Protein AF-A0A0S8BX96-F1 (afdb_monomer_lite)

Secondary structure (DSSP, 8-state):
--SHHHHHHHHHHHHHHHHHTTSSS-S------S---SS-GGG---HHHHHHHHHHHHHHHHTSGGGSSEEE---TTSPPSS--TT-SS-GGGEEEEEE-SSEEEEEETTSBEEEEEEEGGGTEEEE-GGGTT-BHHHHTHHHHEES--TTT---SEESS-HHHHH---HHHHH-TTT-----TTTTSSS-HHHHHHTTSSSSSSTHHHHTT---GGG-S--

Radius of gyration: 24.84 Å; chains: 1; bounding box: 91×57×49 Å

pLDDT: mean 79.82, std 19.83, range [30.91, 97.31]

Foldseek 3Di:
DPPVVVVVVVVVVVVVVVVVVVPPPPPDPPCPPDPPVPDALVLADFQVLVCVPVVVVSVVVCPDCQVPQKDFDPDLPDDDAADCVVNPDDSNQFGMWGGDDAKTWTAGPQQFTPQWIAGRVVRDIDGHVVRGGDRCLQPPVLQFFASQDNVVSDGDGGGCHPCLQFNRCNQCSVPVVRDRTDDACPRPPDHNVVSVCSRQPPPDPSVVVVPPDPDPSDDDDD

Structure (mmCIF, N/CA/C/O backbone):
data_AF-A0A0S8BX96-F1
#
_entry.id   AF-A0A0S8BX96-F1
#
loop_
_atom_site.group_PDB
_atom_site.id
_atom_site.type_symbol
_atom_site.label_atom_id
_atom_site.label_alt_id
_atom_site.label_comp_id
_atom_site.label_asym_id
_atom_site.label_entity_id
_atom_site.label_seq_id
_atom_site.pdbx_PDB_ins_code
_atom_site.Cartn_x
_atom_site.Cartn_y
_atom_site.Cartn_z
_atom_site.occupancy
_atom_site.B_iso_or_equiv
_atom_site.auth_seq_id
_atom_site.auth_comp_id
_atom_site.auth_asym_id
_atom_site.auth_atom_id
_atom_site.pdbx_PDB_model_num
ATOM 1 N N . MET A 1 1 ? 63.744 37.895 22.670 1.00 55.72 1 MET A N 1
ATOM 2 C CA . MET A 1 1 ? 62.570 38.300 21.856 1.00 55.72 1 MET A CA 1
ATOM 3 C C . MET A 1 1 ? 61.919 37.122 21.101 1.00 55.72 1 MET A C 1
ATOM 5 O O . MET A 1 1 ? 61.268 37.328 20.091 1.00 55.72 1 MET A O 1
ATOM 9 N N . THR A 1 2 ? 62.045 35.878 21.585 1.00 55.19 2 THR A N 1
ATOM 10 C CA . THR A 1 2 ? 61.694 34.661 20.815 1.00 55.19 2 THR A CA 1
ATOM 11 C C . THR A 1 2 ? 60.687 33.732 21.511 1.00 55.19 2 THR A C 1
ATOM 13 O O . THR A 1 2 ? 60.178 32.808 20.880 1.00 55.19 2 THR A O 1
ATOM 16 N N . GLN A 1 3 ? 60.337 33.996 22.777 1.00 50.22 3 GLN A N 1
ATOM 17 C CA . GLN A 1 3 ? 59.367 33.192 23.537 1.00 50.22 3 GLN A CA 1
ATOM 18 C C . GLN A 1 3 ? 57.906 33.650 23.334 1.00 50.22 3 GLN A C 1
ATOM 20 O O . GLN A 1 3 ? 56.994 32.835 23.415 1.00 50.22 3 GLN A O 1
ATOM 25 N N . GLY A 1 4 ? 57.676 34.932 23.015 1.00 47.69 4 GLY A N 1
ATOM 26 C CA . GLY A 1 4 ? 56.327 35.505 22.863 1.00 47.69 4 GLY A CA 1
ATOM 27 C C . GLY A 1 4 ? 55.596 35.103 21.576 1.00 47.69 4 GLY A C 1
ATOM 28 O O . GLY A 1 4 ? 54.374 35.018 21.565 1.00 47.69 4 GLY A O 1
ATOM 29 N N . ILE A 1 5 ? 56.331 34.785 20.505 1.00 53.25 5 ILE A N 1
ATOM 30 C CA . ILE A 1 5 ? 55.746 34.443 19.194 1.00 53.25 5 ILE A CA 1
ATOM 31 C C . ILE A 1 5 ? 55.292 32.972 19.154 1.00 53.25 5 ILE A C 1
ATOM 33 O O . ILE A 1 5 ? 54.303 32.642 18.502 1.00 53.25 5 ILE A O 1
ATOM 37 N N . LYS A 1 6 ? 55.948 32.083 19.916 1.00 48.25 6 LYS A N 1
ATOM 38 C CA . LYS A 1 6 ? 55.585 30.656 19.973 1.00 48.25 6 LYS A CA 1
ATOM 39 C C . LYS A 1 6 ? 54.219 30.429 20.635 1.00 48.25 6 LYS A C 1
ATOM 41 O O . LYS A 1 6 ? 53.460 29.592 20.163 1.00 48.25 6 LYS A O 1
ATOM 46 N N . ASN A 1 7 ? 53.858 31.219 21.648 1.00 49.38 7 ASN A N 1
ATOM 47 C CA . ASN A 1 7 ? 52.579 31.060 22.354 1.00 49.38 7 ASN A CA 1
ATOM 48 C C . ASN A 1 7 ? 51.364 31.527 21.532 1.00 49.38 7 ASN A C 1
ATOM 50 O O . ASN A 1 7 ? 50.270 30.996 21.708 1.00 49.38 7 ASN A O 1
ATOM 54 N N . ILE A 1 8 ? 51.549 32.455 20.588 1.00 54.38 8 ILE A N 1
ATOM 55 C CA . ILE A 1 8 ? 50.472 32.935 19.706 1.00 54.38 8 ILE A CA 1
ATOM 56 C C . ILE A 1 8 ? 50.133 31.881 18.633 1.00 54.38 8 ILE A C 1
ATOM 58 O O . ILE A 1 8 ? 48.964 31.683 18.305 1.00 54.38 8 ILE A O 1
ATOM 62 N N . ALA A 1 9 ? 51.130 31.126 18.155 1.00 51.31 9 ALA A N 1
ATOM 63 C CA . ALA A 1 9 ? 50.927 30.047 17.183 1.00 51.31 9 ALA A CA 1
ATOM 64 C C . ALA A 1 9 ? 50.183 28.826 17.770 1.00 51.31 9 ALA A C 1
ATOM 66 O O . ALA A 1 9 ? 49.385 28.195 17.072 1.00 51.31 9 ALA A O 1
ATOM 67 N N . TYR A 1 10 ? 50.384 28.519 19.058 1.00 49.09 10 TYR A N 1
ATOM 68 C CA . TYR A 1 10 ? 49.661 27.438 19.746 1.00 49.09 10 TYR A CA 1
ATOM 69 C C . TYR A 1 10 ? 48.200 27.802 20.063 1.00 49.09 10 TYR A C 1
ATOM 71 O O . TYR A 1 10 ? 47.321 26.947 19.975 1.00 49.09 10 TYR A O 1
ATOM 79 N N . PHE A 1 11 ? 47.898 29.071 20.357 1.00 50.84 11 PHE A N 1
ATOM 80 C CA . PHE A 1 11 ? 46.512 29.505 20.585 1.00 50.84 11 PHE A CA 1
ATOM 81 C C . PHE A 1 11 ? 45.692 29.613 19.288 1.00 50.84 11 PHE A C 1
ATOM 83 O O . PHE A 1 11 ? 44.510 29.269 19.282 1.00 50.84 11 PHE A O 1
ATOM 90 N N . ALA A 1 12 ? 46.311 30.015 18.171 1.00 52.28 12 ALA A N 1
ATOM 91 C CA . ALA A 1 12 ? 45.631 30.116 16.876 1.00 52.28 12 ALA A CA 1
ATOM 92 C C . ALA A 1 12 ? 45.278 28.744 16.263 1.00 52.28 12 ALA A C 1
ATOM 94 O O . ALA A 1 12 ? 44.254 28.607 15.595 1.00 52.28 12 ALA A O 1
ATOM 95 N N . THR A 1 13 ? 46.080 27.709 16.527 1.00 50.53 13 THR A N 1
ATOM 96 C CA . THR A 1 13 ? 45.833 26.342 16.033 1.00 50.53 13 THR A CA 1
ATOM 97 C C . THR A 1 13 ? 44.738 25.617 16.823 1.00 50.53 13 THR A C 1
ATOM 99 O O . THR A 1 13 ? 43.910 24.933 16.223 1.00 50.53 13 THR A O 1
ATOM 102 N N . ILE A 1 14 ? 44.643 25.832 18.141 1.00 52.59 14 ILE A N 1
ATOM 103 C CA . ILE A 1 14 ? 43.576 25.252 18.981 1.00 52.59 14 ILE A CA 1
ATOM 104 C C . ILE A 1 14 ? 42.206 25.882 18.670 1.00 52.59 14 ILE A C 1
ATOM 106 O O . ILE A 1 14 ? 41.205 25.169 18.584 1.00 52.59 14 ILE A O 1
ATOM 110 N N . LEU A 1 15 ? 42.148 27.196 18.419 1.00 49.81 15 LEU A N 1
ATOM 111 C CA . LEU A 1 15 ? 40.905 27.878 18.029 1.00 49.81 15 LEU A CA 1
ATOM 112 C C . LEU A 1 15 ? 40.392 27.446 16.646 1.00 49.81 15 LEU A C 1
ATOM 114 O O . LEU A 1 15 ? 39.182 27.346 16.457 1.00 49.81 15 LEU A O 1
ATOM 118 N N . PHE A 1 16 ? 41.279 27.110 15.703 1.00 48.94 16 PHE A N 1
ATOM 119 C CA . PHE A 1 16 ? 40.880 26.616 14.381 1.00 48.94 16 PHE A CA 1
ATOM 120 C C . PHE A 1 16 ? 40.341 25.173 14.434 1.00 48.94 16 PHE A C 1
ATOM 122 O O . PHE A 1 16 ? 39.327 24.869 13.807 1.00 48.94 16 PHE A O 1
ATOM 129 N N . VAL A 1 17 ? 40.931 24.293 15.254 1.00 52.47 17 VAL A N 1
ATOM 130 C CA . VAL A 1 17 ? 40.438 22.911 15.448 1.00 52.47 17 VAL A CA 1
ATOM 131 C C . VAL A 1 17 ? 39.083 22.888 16.170 1.00 52.47 17 VAL A C 1
ATOM 133 O O . VAL A 1 17 ? 38.200 22.109 15.807 1.00 52.47 17 VAL A O 1
ATOM 136 N N . LEU A 1 18 ? 38.859 23.787 17.135 1.00 49.31 18 LEU A N 1
ATOM 137 C CA . LEU A 1 18 ? 37.573 23.892 17.838 1.00 49.31 18 LEU A CA 1
ATOM 138 C C . LEU A 1 18 ? 36.460 24.534 16.991 1.00 49.31 18 LEU A C 1
ATOM 140 O O . LEU A 1 18 ? 35.282 24.281 17.253 1.00 49.31 18 LEU A O 1
ATOM 144 N N . PHE A 1 19 ? 36.803 25.310 15.956 1.00 47.00 19 PHE A N 1
ATOM 145 C CA . PHE A 1 19 ? 35.823 25.858 15.013 1.00 47.00 19 PHE A CA 1
ATOM 146 C C . PHE A 1 19 ? 35.412 24.838 13.934 1.00 47.00 19 PHE A C 1
ATOM 148 O O . PHE A 1 19 ? 34.248 24.802 13.538 1.00 47.00 19 PHE A O 1
ATOM 155 N N . PHE A 1 20 ? 36.312 23.934 13.527 1.00 47.06 20 PHE A N 1
ATOM 156 C CA . PHE A 1 20 ? 35.994 22.863 12.568 1.00 47.06 20 PHE A CA 1
ATOM 157 C C . PHE A 1 20 ? 35.264 21.656 13.182 1.00 47.06 20 PHE A C 1
ATOM 159 O O . PHE A 1 20 ? 34.538 20.964 12.471 1.00 47.06 20 PHE A O 1
ATOM 166 N N . LEU A 1 21 ? 35.352 21.431 14.499 1.00 44.09 21 LEU A N 1
ATOM 167 C CA . LEU A 1 21 ? 34.589 20.367 15.176 1.00 44.09 21 LEU A CA 1
ATOM 168 C C . LEU A 1 21 ? 33.097 20.688 15.384 1.00 44.09 21 LEU A C 1
ATOM 170 O O . LEU A 1 21 ? 32.326 19.791 15.718 1.00 44.09 21 LEU A O 1
ATOM 174 N N . LYS A 1 22 ? 32.652 21.932 15.159 1.00 45.56 22 LYS A N 1
ATOM 175 C CA . LYS A 1 22 ? 31.227 22.309 15.255 1.00 45.56 22 LYS A CA 1
ATOM 176 C C . LYS A 1 22 ? 30.475 22.311 13.919 1.00 45.56 22 LYS A C 1
ATOM 178 O O . LYS A 1 22 ? 29.268 22.537 13.915 1.00 45.56 22 LYS A O 1
ATOM 183 N N . ALA A 1 23 ? 31.139 22.011 12.801 1.00 51.94 23 ALA A N 1
ATOM 184 C CA . ALA A 1 23 ? 30.551 22.103 11.460 1.00 51.94 23 ALA A CA 1
ATOM 185 C C . ALA A 1 23 ? 30.122 20.756 10.841 1.00 51.94 23 ALA A C 1
ATOM 187 O O . ALA A 1 23 ? 29.882 20.693 9.638 1.00 51.94 23 ALA A O 1
ATOM 188 N N . SER A 1 24 ? 29.972 19.692 11.639 1.00 47.97 24 SER A N 1
ATOM 189 C CA . SER A 1 24 ? 29.693 18.340 11.112 1.00 47.97 24 SER A CA 1
ATOM 190 C C . SER A 1 24 ? 28.461 17.648 11.702 1.00 47.97 24 SER A C 1
ATOM 192 O O . SER A 1 24 ? 28.306 16.444 11.526 1.00 47.97 24 SER A O 1
ATOM 194 N N . SER A 1 25 ? 27.549 18.387 12.341 1.00 44.56 25 SER A N 1
ATOM 195 C CA . SER A 1 25 ? 26.251 17.835 12.786 1.00 44.56 25 SER A CA 1
ATOM 196 C C . SER A 1 25 ? 25.048 18.363 11.998 1.00 44.56 25 SER A C 1
ATOM 198 O O . SER A 1 25 ? 23.912 18.041 12.327 1.00 44.56 25 SER A O 1
ATOM 200 N N . PHE A 1 26 ? 25.268 19.136 10.929 1.00 46.75 26 PHE A N 1
ATOM 201 C CA . PHE A 1 26 ? 24.193 19.631 10.055 1.00 46.75 26 PHE A CA 1
ATOM 202 C C . PHE A 1 26 ? 23.941 18.737 8.827 1.00 46.75 26 PHE A C 1
ATOM 204 O O . PHE A 1 26 ? 23.321 19.154 7.851 1.00 46.75 26 PHE A O 1
ATOM 211 N N . ALA A 1 27 ? 24.412 17.489 8.868 1.00 44.59 27 ALA A N 1
ATOM 212 C CA . ALA A 1 27 ? 24.049 16.469 7.900 1.00 44.59 27 ALA A CA 1
ATOM 213 C C . ALA A 1 27 ? 22.855 15.673 8.441 1.00 44.59 27 ALA A C 1
ATOM 215 O O . ALA A 1 27 ? 22.967 14.888 9.379 1.00 44.59 27 ALA A O 1
ATOM 216 N N . THR A 1 28 ? 21.702 15.877 7.804 1.00 41.59 28 THR A N 1
ATOM 217 C CA . THR A 1 28 ? 20.501 15.039 7.921 1.00 41.59 28 THR A CA 1
ATOM 218 C C . THR A 1 28 ? 19.874 14.952 9.312 1.00 41.59 28 THR A C 1
ATOM 220 O O . THR A 1 28 ? 19.656 13.869 9.847 1.00 41.59 28 THR A O 1
ATOM 223 N N . GLN A 1 29 ? 19.363 16.084 9.803 1.00 40.38 29 GLN A N 1
ATOM 224 C CA . GLN A 1 29 ? 18.030 16.033 10.402 1.00 40.38 29 GLN A CA 1
ATOM 225 C C . GLN A 1 29 ? 17.060 15.676 9.263 1.00 40.38 29 GLN A C 1
ATOM 227 O O . GLN A 1 29 ? 16.470 16.527 8.594 1.00 40.38 29 GLN A O 1
ATOM 232 N N . VAL A 1 30 ? 16.957 14.375 8.967 1.00 43.09 30 VAL A N 1
ATOM 233 C CA . VAL A 1 30 ? 15.739 13.839 8.365 1.00 43.09 30 VAL A CA 1
ATOM 234 C C . VAL A 1 30 ? 14.617 14.415 9.211 1.00 43.09 30 VAL A C 1
ATOM 236 O O . VAL A 1 30 ? 14.726 14.430 10.434 1.00 43.09 30 VAL A O 1
ATOM 239 N N . ARG A 1 31 ? 13.605 14.975 8.556 1.00 42.22 31 ARG A N 1
ATOM 240 C CA . ARG A 1 31 ? 12.379 15.461 9.180 1.00 42.22 31 ARG A CA 1
ATOM 241 C C . ARG A 1 31 ? 11.738 14.319 9.974 1.00 42.22 31 ARG A C 1
ATOM 243 O O . ARG A 1 31 ? 10.813 13.679 9.496 1.00 42.22 31 ARG A O 1
ATOM 250 N N . ASP A 1 32 ? 12.240 14.096 11.176 1.00 39.28 32 ASP A N 1
ATOM 251 C CA . ASP A 1 32 ? 11.675 13.281 12.242 1.00 39.28 32 ASP A CA 1
ATOM 252 C C . ASP A 1 32 ? 10.716 14.163 13.055 1.00 39.28 32 ASP A C 1
ATOM 254 O O . ASP A 1 32 ? 10.606 14.087 14.275 1.00 39.28 32 ASP A O 1
ATOM 258 N N . VAL A 1 33 ? 10.035 15.079 12.352 1.00 43.12 33 VAL A N 1
ATOM 259 C CA . VAL A 1 33 ? 8.924 15.844 12.895 1.00 43.12 33 VAL A CA 1
ATOM 260 C C . VAL A 1 33 ? 7.761 14.861 13.002 1.00 43.12 33 VAL A C 1
ATOM 262 O O . VAL A 1 33 ? 6.942 14.741 12.096 1.00 43.12 33 VAL A O 1
ATOM 265 N N . GLY A 1 34 ? 7.757 14.106 14.098 1.00 37.59 34 GLY A N 1
ATOM 266 C CA . GLY A 1 34 ? 6.547 13.621 14.748 1.00 37.59 34 GLY A CA 1
ATOM 267 C C . GLY A 1 34 ? 5.718 12.591 13.987 1.00 37.59 34 GLY A C 1
ATOM 268 O O . GLY A 1 34 ? 4.514 12.775 13.851 1.00 37.59 34 GLY A O 1
ATOM 269 N N . ILE A 1 35 ? 6.313 11.470 13.574 1.00 39.38 35 ILE A N 1
ATOM 270 C CA . ILE A 1 35 ? 5.553 10.210 13.532 1.00 39.38 35 ILE A CA 1
ATOM 271 C C . ILE A 1 35 ? 6.158 9.275 14.576 1.00 39.38 35 ILE A C 1
ATOM 273 O O . ILE A 1 35 ? 6.775 8.258 14.269 1.00 39.38 35 ILE A O 1
ATOM 277 N N . THR A 1 36 ? 5.993 9.629 15.851 1.00 41.38 36 THR A N 1
ATOM 278 C CA . THR A 1 36 ? 5.912 8.589 16.876 1.00 41.38 36 THR A CA 1
ATOM 279 C C . THR A 1 36 ? 4.729 7.716 16.480 1.00 41.38 36 THR A C 1
ATOM 281 O O . THR A 1 36 ? 3.630 8.239 16.297 1.00 41.38 36 THR A O 1
ATOM 284 N N . ALA A 1 37 ? 4.940 6.417 16.271 1.00 46.78 37 ALA A N 1
ATOM 285 C CA . ALA A 1 37 ? 3.822 5.496 16.133 1.00 46.78 37 ALA A CA 1
ATOM 286 C C . ALA A 1 37 ? 2.982 5.621 17.415 1.00 46.78 37 ALA A C 1
ATOM 288 O O . ALA A 1 37 ? 3.416 5.174 18.470 1.00 46.78 37 ALA A O 1
ATOM 289 N N . GLU A 1 38 ? 1.838 6.309 17.339 1.00 55.25 38 GLU A N 1
ATOM 290 C CA . GLU A 1 38 ? 0.924 6.502 18.479 1.00 55.25 38 GLU A CA 1
ATOM 291 C C . GLU A 1 38 ? 0.407 5.162 19.022 1.00 55.25 38 GLU A C 1
ATOM 293 O O . GLU A 1 38 ? -0.036 5.098 20.163 1.00 55.25 38 GLU A O 1
ATOM 298 N N . ALA A 1 39 ? 0.480 4.097 18.218 1.00 65.12 39 ALA A N 1
ATOM 299 C CA . ALA A 1 39 ? -0.007 2.766 18.541 1.00 65.12 39 ALA A CA 1
ATOM 300 C C . ALA A 1 39 ? 1.028 1.690 18.192 1.00 65.12 39 ALA A C 1
ATOM 302 O O . ALA A 1 39 ? 1.793 1.833 17.227 1.00 65.12 39 ALA A O 1
ATOM 303 N N . SER A 1 40 ? 1.032 0.610 18.971 1.00 83.94 40 SER A N 1
ATOM 304 C CA . SER A 1 40 ? 1.884 -0.549 18.727 1.00 83.94 40 SER A CA 1
ATOM 305 C C . SER A 1 40 ? 1.382 -1.337 17.518 1.00 83.94 40 SER A C 1
ATOM 307 O O . SER A 1 40 ? 0.200 -1.280 17.187 1.00 83.94 40 SER A O 1
ATOM 309 N N . ILE A 1 41 ? 2.254 -2.104 16.850 1.00 85.81 41 ILE A N 1
ATOM 310 C CA . ILE A 1 41 ? 1.821 -2.974 15.734 1.00 85.81 41 ILE A CA 1
ATOM 311 C C . ILE A 1 41 ? 0.774 -3.994 16.205 1.00 85.81 41 ILE A C 1
ATOM 313 O O . ILE A 1 41 ? -0.107 -4.377 15.444 1.00 85.8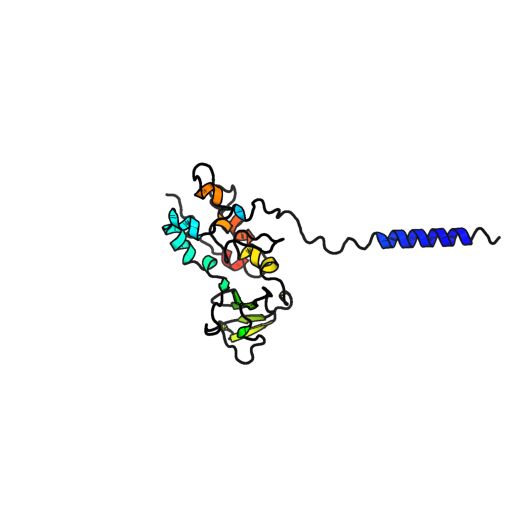1 41 ILE A O 1
ATOM 317 N N . GLU A 1 42 ? 0.844 -4.382 17.475 1.00 89.50 42 GLU A N 1
ATOM 318 C CA . GLU A 1 42 ? -0.097 -5.266 18.141 1.00 89.50 42 GLU A CA 1
ATOM 319 C C . GLU A 1 42 ? -1.502 -4.665 18.185 1.00 89.50 42 GLU A C 1
ATOM 321 O O . GLU A 1 42 ? -2.447 -5.432 18.108 1.00 89.50 42 GLU A O 1
ATOM 326 N N . ASP A 1 43 ? -1.683 -3.342 18.226 1.00 92.25 43 ASP A N 1
ATOM 327 C CA . ASP A 1 43 ? -3.015 -2.713 18.284 1.00 92.25 43 ASP A CA 1
ATOM 328 C C . ASP A 1 43 ? -3.796 -2.802 16.958 1.00 92.25 43 ASP A C 1
ATOM 330 O O . ASP A 1 43 ? -4.995 -2.513 16.915 1.00 92.25 43 ASP A O 1
ATOM 334 N N . TYR A 1 44 ? -3.127 -3.208 15.878 1.00 94.25 44 TYR A N 1
ATOM 335 C CA . TYR A 1 44 ? -3.720 -3.423 14.563 1.00 94.25 44 TYR A CA 1
ATOM 336 C C . TYR A 1 44 ? -4.127 -4.892 14.386 1.00 94.25 44 TYR A C 1
ATOM 338 O O . TYR A 1 44 ? -3.435 -5.806 14.847 1.00 94.25 44 TYR A O 1
ATOM 346 N N . ILE A 1 45 ? -5.244 -5.125 13.699 1.00 95.56 45 ILE A N 1
ATOM 347 C CA . ILE A 1 45 ? -5.818 -6.467 13.476 1.00 95.56 45 ILE A CA 1
ATOM 348 C C . ILE A 1 45 ? -6.062 -6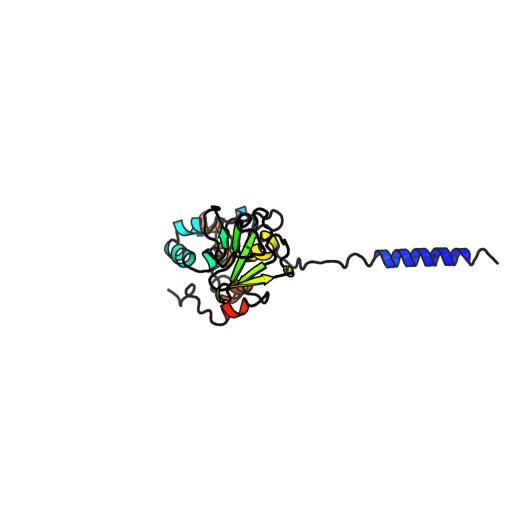.797 11.998 1.00 95.56 45 ILE A C 1
ATOM 350 O O . ILE A 1 45 ? -6.383 -7.940 11.679 1.00 95.56 45 ILE A O 1
ATOM 354 N N . GLY A 1 46 ? -5.860 -5.836 11.094 1.00 96.00 46 GLY A N 1
ATOM 355 C CA . GLY A 1 46 ? -6.039 -6.009 9.657 1.00 96.00 46 GLY A CA 1
ATOM 356 C C . GLY A 1 46 ? -7.501 -5.954 9.215 1.00 96.00 46 GLY A C 1
ATOM 357 O O . GLY A 1 46 ? -8.435 -6.178 9.985 1.00 96.00 46 GLY A O 1
ATOM 358 N N . SER A 1 47 ? -7.703 -5.656 7.933 1.00 96.88 47 SER A N 1
ATOM 359 C CA . SER A 1 47 ? -9.033 -5.415 7.361 1.00 96.88 47 SER A CA 1
ATOM 360 C C . SER A 1 47 ? -9.939 -6.648 7.380 1.00 96.88 47 SER A C 1
ATOM 362 O O . SER A 1 47 ? -11.154 -6.506 7.479 1.00 96.88 47 SER A O 1
ATOM 364 N N . GLU A 1 48 ? -9.373 -7.856 7.304 1.00 96.31 48 GLU A N 1
ATOM 365 C CA . GLU A 1 48 ? -10.134 -9.115 7.329 1.00 96.31 48 GLU A CA 1
ATOM 366 C C . GLU A 1 48 ? -10.877 -9.316 8.657 1.00 96.31 48 GLU A C 1
ATOM 368 O O . GLU A 1 48 ? -12.041 -9.708 8.655 1.00 96.31 48 GLU A O 1
ATOM 373 N N . ALA A 1 49 ? -10.271 -8.937 9.787 1.00 96.38 49 ALA A N 1
ATOM 374 C CA . ALA A 1 49 ? -10.933 -9.001 11.089 1.00 96.38 49 ALA A CA 1
ATOM 375 C C . ALA A 1 49 ? -12.161 -8.075 11.164 1.00 96.38 49 ALA A C 1
ATOM 377 O O . ALA A 1 49 ? -13.128 -8.372 11.862 1.00 96.38 49 ALA A O 1
ATOM 378 N N . CYS A 1 50 ? -12.162 -6.972 10.407 1.00 95.62 50 CYS A N 1
ATOM 379 C CA . CYS A 1 50 ? -13.304 -6.063 10.333 1.00 95.62 50 CYS A CA 1
ATOM 380 C C . CYS A 1 50 ? -14.509 -6.692 9.612 1.00 95.62 50 CYS A C 1
ATOM 382 O O . CYS A 1 50 ? -15.647 -6.312 9.889 1.00 95.62 50 CYS A O 1
ATOM 384 N N . ALA A 1 51 ? -14.283 -7.638 8.691 1.00 96.19 51 ALA A N 1
ATOM 385 C CA . ALA A 1 51 ? -15.339 -8.248 7.880 1.00 96.19 51 ALA A CA 1
ATOM 386 C C . ALA A 1 51 ? -16.351 -9.040 8.723 1.00 96.19 51 ALA A C 1
ATOM 388 O O . ALA A 1 51 ? -17.529 -9.071 8.379 1.00 96.19 51 ALA A O 1
ATOM 389 N N . VAL A 1 52 ? -15.916 -9.582 9.869 1.00 95.25 52 VAL A N 1
ATOM 390 C CA . VAL A 1 52 ? -16.754 -10.365 10.796 1.00 95.25 52 VAL A CA 1
ATOM 391 C C . VAL A 1 52 ? -18.028 -9.613 11.196 1.00 95.25 52 VAL A C 1
ATOM 393 O O . VAL A 1 52 ? -19.105 -10.202 11.211 1.00 95.25 52 VAL A O 1
ATOM 396 N N . CYS A 1 53 ? -17.921 -8.307 11.467 1.00 95.25 53 CYS A N 1
ATOM 397 C CA . CYS A 1 53 ? -19.064 -7.455 11.821 1.00 95.25 53 CYS A CA 1
ATOM 398 C C . CYS A 1 53 ? -19.463 -6.484 10.694 1.00 95.25 53 CYS A C 1
ATOM 400 O O . CYS A 1 53 ? -20.600 -6.016 10.649 1.00 95.25 53 CYS A O 1
ATOM 402 N N . HIS A 1 54 ? -18.545 -6.158 9.776 1.00 94.75 54 HIS A N 1
ATOM 403 C CA . HIS A 1 54 ? -18.733 -5.140 8.737 1.00 94.75 54 HIS A CA 1
ATOM 404 C C . HIS A 1 54 ? -18.548 -5.679 7.312 1.00 94.75 54 HIS A C 1
ATOM 406 O O . HIS A 1 54 ? -17.956 -5.001 6.469 1.00 94.75 54 HIS A O 1
ATOM 412 N N . GLN A 1 55 ? -19.093 -6.862 7.014 1.00 96.19 55 GLN A N 1
ATOM 413 C CA . GLN A 1 55 ? -18.942 -7.529 5.714 1.00 96.19 55 GLN A CA 1
ATOM 414 C C . GLN A 1 5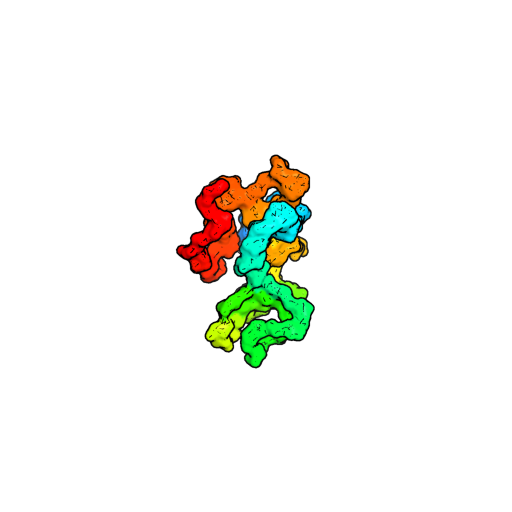5 ? -19.253 -6.611 4.521 1.00 96.19 55 GLN A C 1
ATOM 416 O O . GLN A 1 55 ? -18.422 -6.461 3.635 1.00 96.19 55 GLN A O 1
ATOM 421 N N . GLY A 1 56 ? -20.385 -5.896 4.536 1.00 95.12 56 GLY A N 1
ATOM 422 C CA . GLY A 1 56 ? -20.745 -5.003 3.426 1.00 95.12 56 GLY A CA 1
ATOM 423 C C . GLY A 1 56 ? -19.733 -3.870 3.194 1.00 95.12 56 GLY A C 1
ATOM 424 O O . GLY A 1 56 ? -19.431 -3.525 2.054 1.00 95.12 56 GLY A O 1
ATOM 425 N N . LYS A 1 57 ? -19.142 -3.317 4.264 1.00 93.81 57 LYS A N 1
ATOM 426 C CA . LYS A 1 57 ? -18.088 -2.293 4.141 1.00 93.81 57 LYS A CA 1
ATOM 427 C C . LYS A 1 57 ? -16.776 -2.897 3.649 1.00 93.81 57 LYS A C 1
ATOM 429 O O . LYS A 1 57 ? -16.075 -2.259 2.863 1.00 93.81 57 LYS A O 1
ATOM 434 N N . TYR A 1 58 ? -16.458 -4.108 4.099 1.00 95.69 58 TYR A N 1
ATOM 435 C CA . TYR A 1 58 ? -15.295 -4.854 3.639 1.00 95.69 58 TYR A CA 1
ATOM 436 C C . TYR A 1 58 ? -15.399 -5.190 2.146 1.00 95.69 58 TYR A C 1
ATOM 438 O O . TYR A 1 58 ? -14.452 -4.944 1.401 1.00 95.69 58 TYR A O 1
ATOM 446 N N . ASP A 1 59 ? -16.552 -5.664 1.680 1.00 94.50 59 ASP A N 1
ATOM 447 C CA . ASP A 1 59 ? -16.800 -5.981 0.269 1.00 94.50 59 ASP A CA 1
ATOM 448 C C . ASP A 1 59 ? -16.673 -4.730 -0.607 1.00 94.50 59 ASP A C 1
ATOM 450 O O . ASP A 1 59 ? -15.961 -4.725 -1.617 1.00 94.50 59 ASP A O 1
ATOM 454 N N . ASP A 1 60 ? -17.269 -3.619 -0.166 1.00 92.19 60 ASP A N 1
ATOM 455 C CA . ASP A 1 60 ? -17.147 -2.332 -0.847 1.00 92.19 60 ASP A CA 1
ATOM 456 C C . ASP A 1 60 ? -15.691 -1.866 -0.962 1.00 92.19 60 ASP A C 1
ATOM 458 O O . ASP A 1 60 ? -15.279 -1.382 -2.025 1.00 92.19 60 ASP A O 1
ATOM 462 N N . TRP A 1 61 ? -14.916 -1.974 0.124 1.00 93.62 61 TRP A N 1
ATOM 463 C CA . TRP A 1 61 ? -13.502 -1.592 0.170 1.00 93.62 61 TRP A CA 1
ATOM 464 C C . TRP A 1 61 ? -12.628 -2.522 -0.675 1.00 93.62 61 TRP A C 1
ATOM 466 O O . TRP A 1 61 ? -11.820 -2.037 -1.474 1.00 93.62 61 TRP A O 1
ATOM 476 N N . SER A 1 62 ? -12.808 -3.836 -0.545 1.00 93.94 62 SER A N 1
ATOM 477 C CA . SER A 1 62 ? -11.982 -4.857 -1.198 1.00 93.94 62 SER A CA 1
ATOM 478 C C . SER A 1 62 ? -12.073 -4.776 -2.725 1.00 93.94 62 SER A C 1
ATOM 480 O O . SER A 1 62 ? -11.083 -5.035 -3.412 1.00 93.94 62 SER A O 1
ATOM 482 N N . GLY A 1 63 ? -13.188 -4.281 -3.271 1.00 90.12 63 GLY A N 1
ATOM 483 C CA . GLY A 1 63 ? -13.339 -3.983 -4.698 1.00 90.12 63 GLY A CA 1
ATOM 484 C C . GLY A 1 63 ? -12.665 -2.688 -5.190 1.00 90.12 63 GLY A C 1
ATOM 485 O O . GLY A 1 63 ? -12.602 -2.453 -6.402 1.00 90.12 63 GLY A O 1
ATOM 486 N N . LYS A 1 64 ? -12.167 -1.800 -4.314 1.00 89.25 64 LYS A N 1
ATOM 487 C CA . LYS A 1 64 ? -11.575 -0.507 -4.725 1.00 89.25 64 LYS A CA 1
ATOM 488 C C . LYS A 1 64 ? -10.079 -0.589 -4.964 1.00 89.25 64 LYS A C 1
ATOM 490 O O . LYS A 1 64 ? -9.372 -1.381 -4.372 1.00 89.25 64 LYS A O 1
ATOM 495 N N . HIS A 1 65 ? -9.556 0.342 -5.761 1.00 88.88 65 HIS A N 1
ATOM 496 C CA . HIS A 1 65 ? -8.133 0.382 -6.114 1.00 88.88 65 HIS A CA 1
ATOM 497 C C . HIS A 1 65 ? -7.169 0.372 -4.917 1.00 88.88 65 HIS A C 1
ATOM 499 O O . HIS A 1 65 ? -6.072 -0.170 -5.016 1.00 88.88 65 HIS A O 1
ATOM 505 N N . MET A 1 66 ? -7.582 0.969 -3.798 1.00 88.69 66 MET A N 1
ATOM 506 C CA . MET A 1 66 ? -6.787 1.078 -2.577 1.00 88.69 66 MET A CA 1
ATOM 507 C C . MET A 1 66 ? -6.497 -0.270 -1.910 1.00 88.69 66 MET A C 1
ATOM 509 O O . MET A 1 66 ? -5.447 -0.369 -1.289 1.00 88.69 66 MET A O 1
ATOM 513 N N . SER A 1 67 ? -7.338 -1.295 -2.093 1.00 93.25 67 SER A N 1
ATOM 514 C CA . SER A 1 67 ? -7.139 -2.645 -1.538 1.00 93.25 67 SER A CA 1
ATOM 515 C C . SER A 1 67 ? -6.177 -3.515 -2.362 1.00 93.25 67 SER A C 1
ATOM 517 O O . SER A 1 67 ? -5.710 -4.543 -1.886 1.00 93.25 67 SER A O 1
ATOM 519 N N . HIS A 1 68 ? -5.869 -3.124 -3.607 1.00 92.75 68 HIS A N 1
ATOM 520 C CA . HIS A 1 68 ? -5.122 -3.958 -4.563 1.00 92.75 68 HIS A CA 1
ATOM 521 C C . HIS A 1 68 ? -4.099 -3.178 -5.405 1.00 92.75 68 HIS A C 1
ATOM 523 O O . HIS A 1 68 ? -3.696 -3.609 -6.497 1.00 92.75 68 HIS A O 1
ATOM 529 N N . PHE A 1 69 ? -3.670 -2.009 -4.925 1.00 93.31 69 PHE A N 1
ATOM 530 C CA . PHE A 1 69 ? -2.654 -1.182 -5.580 1.00 93.31 69 PHE A CA 1
ATOM 531 C C . PHE A 1 69 ? -1.300 -1.899 -5.671 1.00 93.31 69 PHE A C 1
ATOM 533 O O . PHE A 1 69 ? -0.579 -1.770 -6.662 1.00 93.31 69 PHE A O 1
ATOM 540 N N . VAL A 1 70 ? -0.979 -2.674 -4.643 1.00 96.50 70 VAL A N 1
ATOM 541 C CA . VAL A 1 70 ? 0.202 -3.511 -4.482 1.00 96.50 70 VAL A CA 1
ATOM 542 C C . VAL A 1 70 ? -0.238 -4.961 -4.544 1.00 96.50 70 VAL A C 1
ATOM 544 O O . VAL A 1 70 ? -1.177 -5.368 -3.862 1.00 96.50 70 VAL A O 1
ATOM 547 N N . ARG A 1 71 ? 0.445 -5.749 -5.365 1.00 95.12 71 ARG A N 1
ATOM 548 C CA . ARG A 1 71 ? 0.171 -7.174 -5.538 1.00 95.12 71 ARG A CA 1
ATOM 549 C C . ARG A 1 71 ? 1.456 -7.950 -5.323 1.00 95.12 71 ARG A C 1
ATOM 551 O O . ARG A 1 71 ? 2.482 -7.592 -5.903 1.00 95.12 71 ARG A O 1
ATOM 558 N N . TYR A 1 72 ? 1.390 -8.992 -4.502 1.00 95.19 72 TYR A N 1
ATOM 559 C CA . TYR A 1 72 ? 2.437 -10.005 -4.457 1.00 95.19 72 TYR A CA 1
ATOM 560 C C . TYR A 1 72 ? 2.418 -10.794 -5.757 1.00 95.19 72 TYR A C 1
ATOM 562 O O . TYR A 1 72 ? 1.343 -11.161 -6.226 1.00 95.19 72 TYR A O 1
ATOM 570 N N . ARG A 1 73 ? 3.600 -11.069 -6.297 1.00 94.44 73 ARG A N 1
ATOM 571 C CA . ARG A 1 73 ? 3.783 -12.125 -7.282 1.00 94.44 73 ARG A CA 1
ATOM 572 C C . ARG A 1 73 ? 4.105 -13.403 -6.518 1.00 94.44 73 ARG A C 1
ATOM 574 O O . ARG A 1 73 ? 5.154 -13.465 -5.874 1.00 94.44 73 ARG A O 1
ATOM 581 N N . ARG A 1 74 ? 3.189 -14.370 -6.504 1.00 87.00 74 ARG A N 1
ATOM 582 C CA . ARG A 1 74 ? 3.335 -15.586 -5.681 1.00 87.00 74 ARG A CA 1
ATOM 583 C C . ARG A 1 74 ? 4.044 -16.695 -6.442 1.00 87.00 74 ARG A C 1
ATOM 585 O O . ARG A 1 74 ? 4.790 -17.454 -5.833 1.00 87.00 74 ARG A O 1
ATOM 592 N N . ASP A 1 75 ? 3.856 -16.733 -7.756 1.00 87.81 75 ASP A N 1
ATOM 593 C CA . ASP A 1 75 ? 4.462 -17.723 -8.639 1.00 87.81 75 ASP A CA 1
ATOM 594 C C . ASP A 1 75 ? 5.237 -17.065 -9.796 1.00 87.81 75 ASP A C 1
ATOM 596 O O . ASP A 1 75 ? 4.866 -16.016 -10.328 1.00 87.81 75 ASP A O 1
ATOM 600 N N . ILE A 1 76 ? 6.334 -17.700 -10.206 1.00 86.69 76 ILE A N 1
ATOM 601 C CA . ILE A 1 76 ? 7.134 -17.300 -11.367 1.00 86.69 76 ILE A CA 1
ATOM 602 C C . ILE A 1 76 ? 6.367 -17.449 -12.690 1.00 86.69 76 ILE A C 1
ATOM 604 O O . ILE A 1 76 ? 6.640 -16.736 -13.653 1.00 86.69 76 ILE A O 1
ATOM 608 N N . SER A 1 77 ? 5.378 -18.335 -12.733 1.00 88.19 77 SER A N 1
ATOM 609 C CA . SER A 1 77 ? 4.478 -18.517 -13.869 1.00 88.19 77 SER A CA 1
ATOM 610 C C . SER A 1 77 ? 3.455 -17.386 -14.012 1.00 88.19 77 SER A C 1
ATOM 612 O O . SER A 1 77 ? 2.890 -17.212 -15.093 1.00 88.19 77 SER A O 1
ATOM 614 N N . GLU A 1 78 ? 3.240 -16.567 -12.973 1.00 90.69 78 GLU A N 1
ATOM 615 C CA . GLU A 1 78 ? 2.345 -15.416 -13.070 1.00 90.69 78 GLU A CA 1
ATOM 616 C C . GLU A 1 78 ? 2.870 -14.410 -14.095 1.00 90.69 78 GLU A C 1
ATOM 618 O O . GLU A 1 78 ? 4.003 -13.913 -14.006 1.00 90.69 78 GLU A O 1
ATOM 623 N N . SER A 1 79 ? 2.002 -14.067 -15.049 1.00 91.25 79 SER A N 1
ATOM 624 C CA . SER A 1 79 ? 2.297 -13.073 -16.071 1.00 91.25 79 SER A CA 1
ATOM 625 C C . SER A 1 79 ? 2.558 -11.710 -15.437 1.00 91.25 79 SER A C 1
ATOM 627 O O . SER A 1 79 ? 1.737 -11.192 -14.673 1.00 91.25 79 SER A O 1
ATOM 629 N N . LEU A 1 80 ? 3.669 -11.086 -15.812 1.00 95.00 80 LEU A N 1
ATOM 630 C CA . LEU A 1 80 ? 3.978 -9.730 -15.392 1.00 95.00 80 LEU A CA 1
ATOM 631 C C . LEU A 1 80 ? 3.352 -8.705 -16.348 1.00 95.00 80 LEU A C 1
ATOM 633 O O . LEU A 1 80 ? 3.404 -8.876 -17.566 1.00 95.00 80 LEU A O 1
ATOM 637 N N . PRO A 1 81 ? 2.801 -7.592 -15.835 1.00 95.12 81 PRO A N 1
ATOM 638 C CA . PRO A 1 81 ? 2.222 -6.561 -16.684 1.00 95.12 81 PRO A CA 1
ATOM 639 C C . PRO A 1 81 ? 3.292 -5.858 -17.529 1.00 95.12 81 PRO A C 1
ATOM 641 O O . PRO A 1 81 ? 4.343 -5.470 -17.019 1.00 95.12 81 PRO A O 1
ATOM 644 N N . GLY A 1 82 ? 2.972 -5.605 -18.800 1.00 94.12 82 GLY A N 1
ATOM 645 C CA . GLY A 1 82 ? 3.811 -4.844 -19.730 1.00 94.12 82 GLY A CA 1
ATOM 646 C C . GLY A 1 82 ? 4.601 -5.698 -20.723 1.00 94.12 82 GLY A C 1
ATOM 647 O O . GLY A 1 82 ? 4.511 -6.919 -20.722 1.00 94.12 82 GLY A O 1
ATOM 648 N N . ASN A 1 83 ? 5.357 -5.036 -21.602 1.00 94.62 83 ASN A N 1
ATOM 649 C CA . ASN A 1 83 ? 6.285 -5.686 -22.526 1.00 94.62 83 ASN A CA 1
ATOM 650 C C . ASN A 1 83 ? 7.664 -5.839 -21.867 1.00 94.62 83 ASN A C 1
ATOM 652 O O . ASN A 1 83 ? 8.307 -4.844 -21.514 1.00 94.62 83 ASN A O 1
ATOM 656 N N . TRP A 1 84 ? 8.105 -7.088 -21.745 1.00 95.00 84 TRP A N 1
ATOM 657 C CA . TRP A 1 84 ? 9.365 -7.480 -21.113 1.00 95.00 84 TRP A CA 1
ATOM 658 C C . TRP A 1 84 ? 10.514 -7.697 -22.103 1.00 95.00 84 TRP A C 1
ATOM 660 O O . TRP A 1 84 ? 11.641 -7.953 -21.680 1.00 95.00 84 TRP A O 1
ATOM 670 N N . HIS A 1 85 ? 10.268 -7.542 -23.406 1.00 93.56 85 HIS A N 1
ATOM 671 C CA . HIS A 1 85 ? 11.332 -7.532 -24.402 1.00 93.56 85 HIS A CA 1
ATOM 672 C C . HIS A 1 85 ? 12.319 -6.390 -24.110 1.00 93.56 85 HIS A C 1
ATOM 674 O O . HIS A 1 85 ? 11.909 -5.239 -23.947 1.00 93.56 85 HIS A O 1
ATOM 680 N N . ASN A 1 86 ? 13.613 -6.717 -24.016 1.00 91.75 86 ASN A N 1
ATOM 681 C CA . ASN A 1 86 ? 14.690 -5.804 -23.605 1.00 91.75 86 ASN A CA 1
ATOM 682 C C . ASN A 1 86 ? 14.409 -5.075 -22.277 1.00 91.75 86 ASN A C 1
ATOM 684 O O . ASN A 1 86 ? 14.779 -3.912 -22.098 1.00 91.75 86 ASN A O 1
ATOM 688 N N . SER A 1 87 ? 13.720 -5.745 -21.347 1.00 95.88 87 SER A N 1
ATOM 689 C CA . SER A 1 87 ? 13.480 -5.207 -20.011 1.00 95.88 87 SER A CA 1
ATOM 690 C C . SER A 1 87 ? 14.806 -4.896 -19.300 1.00 95.88 87 SER A C 1
ATOM 692 O O . SER A 1 87 ? 15.707 -5.735 -19.299 1.00 95.88 87 SER A O 1
ATOM 694 N N . PRO A 1 88 ? 14.928 -3.734 -18.629 1.00 95.06 88 PRO A N 1
ATOM 695 C CA . PRO A 1 88 ? 16.104 -3.399 -17.828 1.00 95.06 88 PRO A CA 1
ATOM 696 C C . PRO A 1 88 ? 16.156 -4.161 -16.491 1.00 95.06 88 PRO A C 1
ATOM 698 O O . PRO A 1 88 ? 17.094 -3.977 -15.718 1.00 95.06 88 PRO A O 1
ATOM 701 N N . ILE A 1 89 ? 15.135 -4.968 -16.189 1.00 93.88 89 ILE A N 1
ATOM 702 C CA . ILE A 1 89 ? 15.036 -5.800 -14.986 1.00 93.88 89 ILE A CA 1
ATOM 703 C C . ILE A 1 89 ? 14.642 -7.231 -15.362 1.00 93.88 89 ILE A C 1
ATOM 705 O O . ILE A 1 89 ? 13.882 -7.444 -16.311 1.00 93.88 89 ILE A O 1
ATOM 709 N N . LYS A 1 90 ? 15.126 -8.218 -14.605 1.00 93.19 90 LYS A N 1
ATOM 710 C CA . LYS A 1 90 ? 14.726 -9.618 -14.782 1.00 93.19 90 LYS A CA 1
ATOM 711 C C . LYS A 1 90 ? 13.368 -9.843 -14.125 1.00 93.19 90 LYS A C 1
ATOM 713 O O . LYS A 1 90 ? 13.161 -9.451 -12.979 1.00 93.19 90 LYS A O 1
ATOM 718 N N . GLY A 1 91 ? 12.446 -10.470 -14.853 1.00 92.62 91 GLY A N 1
ATOM 719 C CA . GLY A 1 91 ? 11.107 -10.760 -14.337 1.00 92.62 91 GLY A CA 1
ATOM 720 C C . GLY A 1 91 ? 11.149 -11.616 -13.073 1.00 92.62 91 GLY A C 1
ATOM 721 O O . GLY A 1 91 ? 10.396 -11.364 -12.141 1.00 92.62 91 GLY A O 1
ATOM 722 N N . ASP A 1 92 ? 12.073 -12.571 -13.003 1.00 93.44 92 ASP A N 1
ATOM 723 C CA . ASP A 1 92 ? 12.170 -13.562 -11.923 1.00 93.44 92 ASP A CA 1
ATOM 724 C C . ASP A 1 92 ? 12.467 -12.986 -10.539 1.00 93.44 92 ASP A C 1
ATOM 726 O O . ASP A 1 92 ? 12.101 -13.573 -9.515 1.00 93.44 92 ASP A O 1
ATOM 730 N N . ASP A 1 93 ? 13.063 -11.799 -10.512 1.00 92.94 93 ASP A N 1
ATOM 731 C CA . ASP A 1 93 ? 13.383 -11.094 -9.280 1.00 92.94 93 ASP A CA 1
ATOM 732 C C . ASP A 1 93 ? 12.173 -10.330 -8.722 1.00 92.94 93 ASP A C 1
ATOM 734 O O . ASP A 1 93 ? 12.192 -9.913 -7.564 1.00 92.94 93 ASP A O 1
ATOM 738 N N . VAL A 1 94 ? 11.104 -10.151 -9.510 1.00 96.31 94 VAL A N 1
ATOM 739 C CA . VAL A 1 94 ? 9.910 -9.401 -9.102 1.00 96.31 94 VAL A CA 1
ATOM 740 C C . VAL A 1 94 ? 9.147 -10.149 -8.016 1.00 96.31 94 VAL A C 1
ATOM 742 O O . VAL A 1 94 ? 8.627 -11.241 -8.234 1.00 96.31 94 VAL A O 1
ATOM 745 N N . PHE A 1 95 ? 9.015 -9.487 -6.871 1.00 96.12 95 PHE A N 1
ATOM 746 C CA . PHE A 1 95 ? 8.243 -9.922 -5.714 1.00 96.12 95 PHE A CA 1
ATOM 747 C C . PHE A 1 95 ? 6.950 -9.118 -5.539 1.00 96.12 95 PHE A C 1
ATOM 749 O O . PHE A 1 95 ? 5.899 -9.697 -5.277 1.00 96.12 95 PHE A O 1
ATOM 756 N N . LEU A 1 96 ? 7.003 -7.790 -5.718 1.00 97.25 96 LEU A N 1
ATOM 757 C CA . LEU A 1 96 ? 5.811 -6.934 -5.698 1.00 97.25 96 LEU A CA 1
ATOM 758 C C . LEU A 1 96 ? 5.627 -6.200 -7.016 1.00 97.25 96 LEU A C 1
ATOM 760 O O . LEU A 1 96 ? 6.577 -5.678 -7.602 1.00 97.25 96 LEU A O 1
ATOM 764 N N . ILE A 1 97 ? 4.363 -6.061 -7.399 1.00 97.25 97 ILE A N 1
ATOM 765 C CA . ILE A 1 97 ? 3.899 -5.198 -8.477 1.00 97.25 97 ILE A CA 1
ATOM 766 C C . ILE A 1 97 ? 3.125 -4.048 -7.835 1.00 97.25 97 ILE A C 1
ATOM 768 O O . ILE A 1 97 ? 2.094 -4.259 -7.200 1.00 97.25 97 ILE A O 1
ATOM 772 N N . VAL A 1 98 ? 3.608 -2.823 -8.015 1.00 95.81 98 VAL A N 1
ATOM 773 C CA . VAL A 1 98 ? 3.059 -1.611 -7.394 1.00 95.81 98 VAL A CA 1
ATOM 774 C C . VAL A 1 98 ? 2.474 -0.719 -8.479 1.00 95.81 98 VAL A C 1
ATOM 776 O O . VAL A 1 98 ? 3.185 -0.289 -9.385 1.00 95.81 98 VAL A O 1
ATOM 779 N N . GLY A 1 99 ? 1.186 -0.407 -8.401 1.00 92.88 99 GLY A N 1
ATOM 780 C CA . GLY A 1 99 ? 0.492 0.418 -9.385 1.00 92.88 99 GLY A CA 1
ATOM 781 C C . GLY A 1 99 ? -0.637 -0.314 -10.096 1.00 92.88 99 GLY A C 1
ATOM 782 O O . GLY A 1 99 ? -1.094 -1.380 -9.687 1.00 92.88 99 GLY A O 1
ATOM 783 N N . GLY A 1 100 ? -1.102 0.257 -11.202 1.00 89.00 100 GLY A N 1
ATOM 784 C CA . GLY A 1 100 ? -2.297 -0.220 -11.898 1.00 89.00 100 GLY A CA 1
ATOM 785 C C . GLY A 1 100 ? -2.293 0.136 -13.378 1.00 89.00 100 GLY A C 1
ATOM 786 O O . GLY A 1 100 ? -1.255 0.125 -14.028 1.00 89.00 100 GLY A O 1
ATOM 787 N N . ARG A 1 101 ? -3.463 0.509 -13.904 1.00 85.44 101 ARG A N 1
ATOM 788 C CA . ARG A 1 101 ? -3.772 0.601 -15.348 1.00 85.44 101 ARG A CA 1
ATOM 789 C C . ARG A 1 101 ? -2.837 1.478 -16.196 1.00 85.44 101 ARG A C 1
ATOM 791 O O . ARG A 1 101 ? -2.756 1.294 -17.404 1.00 85.44 101 ARG A O 1
ATOM 798 N N . ASN A 1 102 ? -2.146 2.451 -15.600 1.00 90.50 102 ASN A N 1
ATOM 799 C CA . ASN A 1 102 ? -1.295 3.390 -16.343 1.00 90.50 102 ASN A CA 1
ATOM 800 C C . ASN A 1 102 ? 0.195 3.075 -16.235 1.00 90.50 102 ASN A C 1
ATOM 802 O O . ASN A 1 102 ? 0.925 3.140 -17.228 1.00 90.50 102 ASN A O 1
ATOM 806 N N . LYS A 1 103 ? 0.649 2.823 -15.009 1.00 94.19 103 LYS A N 1
ATOM 807 C CA . LYS A 1 103 ? 2.052 2.638 -14.665 1.00 94.19 103 LYS A CA 1
ATOM 808 C C . LYS A 1 103 ? 2.158 1.596 -13.571 1.00 94.19 103 LYS A C 1
ATOM 810 O O . LYS A 1 103 ? 1.354 1.613 -12.637 1.00 94.19 103 LYS A O 1
ATOM 815 N N . VAL A 1 104 ? 3.185 0.772 -13.685 1.00 96.12 104 VAL A N 1
ATOM 816 C CA . VAL A 1 104 ? 3.563 -0.226 -12.690 1.00 96.12 104 VAL A CA 1
ATOM 817 C C . VAL A 1 104 ? 5.040 -0.064 -12.358 1.00 96.12 104 VAL A C 1
ATOM 819 O O . VAL A 1 104 ? 5.848 0.271 -13.223 1.00 96.12 104 VAL A O 1
ATOM 822 N N . ALA A 1 105 ? 5.372 -0.240 -11.092 1.00 96.19 105 ALA A N 1
ATOM 823 C CA . ALA A 1 105 ? 6.722 -0.335 -10.567 1.00 96.19 105 ALA A CA 1
ATOM 824 C C . ALA A 1 105 ? 6.888 -1.708 -9.917 1.00 96.19 105 ALA A C 1
ATOM 826 O O . ALA A 1 105 ? 5.899 -2.377 -9.609 1.00 96.19 105 ALA A O 1
ATOM 827 N N . PHE A 1 106 ? 8.133 -2.111 -9.708 1.00 96.94 106 PHE A N 1
ATOM 828 C CA . PHE A 1 106 ? 8.451 -3.451 -9.240 1.00 96.94 106 PHE A CA 1
ATOM 829 C C . PHE A 1 106 ? 9.378 -3.389 -8.027 1.00 96.94 106 PHE A C 1
ATOM 831 O O . PHE A 1 106 ? 10.191 -2.467 -7.899 1.00 96.94 106 PHE A O 1
ATOM 838 N N . VAL A 1 107 ? 9.250 -4.374 -7.145 1.00 97.31 107 VAL A N 1
ATOM 839 C CA . VAL A 1 107 ? 10.085 -4.545 -5.947 1.00 97.31 107 VAL A CA 1
ATOM 840 C C . VAL A 1 107 ? 10.615 -5.968 -5.938 1.00 97.31 107 VAL A C 1
ATOM 842 O O . VAL A 1 107 ? 9.868 -6.883 -6.286 1.00 97.31 107 VAL A O 1
ATOM 845 N N . ASP A 1 108 ? 11.871 -6.148 -5.548 1.00 95.88 108 ASP A N 1
ATOM 846 C CA . ASP A 1 108 ? 12.485 -7.467 -5.432 1.00 95.88 108 ASP A CA 1
ATOM 847 C C . ASP A 1 108 ? 12.159 -8.181 -4.105 1.00 95.88 108 ASP A C 1
ATOM 849 O O . ASP A 1 108 ? 11.547 -7.618 -3.188 1.00 95.88 108 ASP A O 1
ATOM 853 N N . LYS A 1 109 ? 12.596 -9.441 -3.993 1.00 93.38 109 LYS A N 1
ATOM 854 C CA . LYS A 1 109 ? 12.422 -10.286 -2.794 1.00 93.38 109 LYS A CA 1
ATOM 855 C C . LYS A 1 109 ? 13.140 -9.741 -1.548 1.00 93.38 109 LYS A C 1
ATOM 857 O O . LYS A 1 109 ? 12.780 -10.094 -0.429 1.00 93.38 109 LYS A O 1
ATOM 862 N N . ASN A 1 110 ? 14.105 -8.838 -1.725 1.00 95.19 110 ASN A N 1
ATOM 863 C CA . ASN A 1 110 ? 14.829 -8.146 -0.657 1.00 95.19 110 ASN A CA 1
ATOM 864 C C . ASN A 1 110 ? 14.185 -6.798 -0.286 1.00 95.19 110 ASN A C 1
ATOM 866 O O . ASN A 1 110 ? 14.798 -5.987 0.417 1.00 95.19 110 ASN A O 1
ATOM 870 N N . TRP A 1 111 ? 12.952 -6.548 -0.743 1.00 96.19 111 TRP A N 1
ATOM 871 C CA . TRP A 1 111 ? 12.211 -5.300 -0.554 1.00 96.19 111 TRP A CA 1
ATOM 872 C C . TRP A 1 111 ? 12.860 -4.080 -1.214 1.00 96.19 111 TRP A C 1
ATOM 874 O O . TRP A 1 111 ? 12.563 -2.945 -0.837 1.00 96.19 111 TRP A O 1
ATOM 884 N N . LYS A 1 112 ? 13.734 -4.269 -2.205 1.00 96.94 112 LYS A N 1
ATOM 885 C CA . LYS A 1 112 ? 14.368 -3.177 -2.946 1.00 96.94 112 LYS A CA 1
ATOM 886 C C . LYS A 1 112 ? 13.509 -2.762 -4.125 1.00 96.94 112 LYS A C 1
ATOM 888 O O . LYS A 1 112 ? 13.100 -3.579 -4.945 1.00 96.94 112 LYS A O 1
ATOM 893 N N . VAL A 1 113 ? 13.240 -1.465 -4.224 1.00 96.19 113 VAL A N 1
ATOM 894 C CA . VAL A 1 113 ? 12.519 -0.897 -5.367 1.00 96.19 113 VAL A CA 1
ATOM 895 C C . VAL A 1 113 ? 13.450 -0.862 -6.578 1.00 96.19 113 VAL A C 1
ATOM 897 O O . VAL A 1 113 ? 14.536 -0.278 -6.516 1.00 96.19 113 VAL A O 1
ATOM 900 N N . PHE A 1 114 ? 13.020 -1.449 -7.696 1.00 96.19 114 PHE A N 1
ATOM 901 C CA . PHE A 1 114 ? 13.753 -1.325 -8.953 1.00 96.19 114 PHE A CA 1
ATOM 902 C C . PHE A 1 114 ? 13.725 0.134 -9.445 1.00 96.19 114 PHE A C 1
ATOM 904 O O . PHE A 1 114 ? 12.677 0.787 -9.378 1.00 96.19 114 PHE A O 1
ATOM 911 N N . PRO A 1 115 ? 14.824 0.669 -10.013 1.00 95.19 115 PRO A N 1
ATOM 912 C CA . PRO A 1 115 ? 14.895 2.052 -10.492 1.00 95.19 115 PRO A CA 1
ATOM 913 C C . PRO A 1 115 ? 14.148 2.278 -11.816 1.00 95.19 115 PRO A C 1
ATOM 915 O O . PRO A 1 115 ? 14.498 3.169 -12.588 1.00 95.19 115 PRO A O 1
ATOM 918 N N . TYR A 1 116 ? 13.103 1.499 -12.092 1.00 95.38 116 TYR A N 1
ATOM 919 C CA . TYR A 1 116 ? 12.311 1.580 -13.309 1.00 95.38 116 TYR A CA 1
ATOM 920 C C . TYR A 1 116 ? 10.823 1.446 -12.999 1.00 95.38 116 TYR A C 1
ATOM 922 O O . TYR A 1 116 ? 10.402 0.675 -12.138 1.00 95.38 116 TYR A O 1
ATOM 930 N N . LEU A 1 117 ? 10.014 2.187 -13.750 1.00 94.62 117 LEU A N 1
ATOM 931 C CA . LEU A 1 117 ? 8.585 1.928 -13.881 1.00 94.62 117 LEU A CA 1
ATOM 932 C C . LEU A 1 117 ? 8.260 1.625 -15.338 1.00 94.62 117 LEU A C 1
ATOM 934 O O . LEU A 1 117 ? 8.867 2.199 -16.243 1.00 94.62 117 LEU A O 1
ATOM 938 N N . TYR A 1 118 ? 7.271 0.774 -15.570 1.00 97.12 118 TYR A N 1
ATOM 939 C CA . TYR A 1 118 ? 6.731 0.531 -16.897 1.00 97.12 118 TYR A CA 1
ATOM 940 C C . TYR A 1 118 ? 5.475 1.369 -17.117 1.00 97.12 118 TYR A C 1
ATOM 942 O O . TYR A 1 118 ? 4.555 1.376 -16.297 1.00 97.12 118 TYR A O 1
ATOM 950 N N . HIS A 1 119 ? 5.422 2.100 -18.227 1.00 97.00 119 HIS A N 1
ATOM 951 C CA . HIS A 1 119 ? 4.249 2.859 -18.640 1.00 97.00 119 HIS A CA 1
ATOM 952 C C . HIS A 1 119 ? 3.443 2.052 -19.657 1.00 97.00 119 HIS A C 1
ATOM 954 O O . HIS A 1 119 ? 3.739 2.092 -20.848 1.00 97.00 119 HIS A O 1
ATOM 960 N N . LEU A 1 120 ? 2.357 1.425 -19.202 1.00 94.94 120 LEU A N 1
ATOM 961 C CA . LEU A 1 120 ? 1.555 0.467 -19.973 1.00 94.94 120 LEU A CA 1
ATOM 962 C C . LEU A 1 120 ? 1.067 1.035 -21.311 1.00 94.94 120 LEU A C 1
ATOM 964 O O . LEU A 1 120 ? 1.370 0.489 -22.363 1.00 94.94 120 LEU A O 1
ATOM 968 N N . ARG A 1 121 ? 0.417 2.206 -21.292 1.00 94.06 121 ARG A N 1
ATOM 969 C CA . ARG A 1 121 ? -0.098 2.841 -22.523 1.00 94.06 121 ARG A CA 1
ATOM 970 C C . ARG A 1 121 ? 0.971 3.274 -23.529 1.00 94.06 121 ARG A C 1
ATOM 972 O O . ARG A 1 121 ? 0.670 3.402 -24.703 1.00 94.06 121 ARG A O 1
ATOM 979 N N . LYS A 1 122 ? 2.183 3.586 -23.062 1.00 96.19 122 LYS A N 1
ATOM 980 C CA . LYS A 1 122 ? 3.295 4.033 -23.919 1.00 96.19 122 LYS A CA 1
ATOM 981 C C . LYS A 1 122 ? 4.256 2.892 -24.247 1.00 96.19 122 LYS A C 1
ATOM 983 O O . LYS A 1 122 ? 5.286 3.151 -24.850 1.00 96.19 122 LYS A O 1
ATOM 988 N N . GLN A 1 123 ? 3.950 1.694 -23.752 1.00 95.69 123 GLN A N 1
ATOM 989 C CA . GLN A 1 123 ? 4.756 0.489 -23.843 1.00 95.69 123 GLN A CA 1
ATOM 990 C C . GLN A 1 123 ? 6.253 0.707 -23.583 1.00 95.69 123 GLN A C 1
ATOM 992 O O . GLN A 1 123 ? 7.103 0.184 -24.296 1.00 95.69 123 GLN A O 1
ATOM 997 N N . LYS A 1 124 ? 6.587 1.498 -22.556 1.00 96.75 124 LYS A N 1
ATOM 998 C CA . LYS A 1 124 ? 7.976 1.903 -22.312 1.00 96.75 124 LYS A CA 1
ATOM 999 C C . LYS A 1 124 ? 8.401 1.807 -20.860 1.00 96.75 124 LYS A C 1
ATOM 1001 O O . LYS A 1 124 ? 7.664 2.212 -19.956 1.00 96.75 124 LYS A O 1
ATOM 1006 N N . TRP A 1 125 ? 9.639 1.371 -20.674 1.00 97.25 125 TRP A N 1
ATOM 1007 C CA . TRP A 1 125 ? 10.368 1.477 -19.420 1.00 97.25 125 TRP A CA 1
ATOM 1008 C C . TRP A 1 125 ? 10.818 2.923 -19.192 1.00 97.25 125 TRP A C 1
ATOM 1010 O O . TRP A 1 125 ? 11.209 3.633 -20.118 1.00 97.25 125 TRP A O 1
ATOM 1020 N N . ILE A 1 126 ? 10.703 3.395 -17.954 1.00 95.19 126 ILE A N 1
ATOM 1021 C CA . ILE A 1 126 ? 11.067 4.751 -17.542 1.00 95.19 126 ILE A CA 1
ATOM 1022 C C . ILE A 1 126 ? 11.942 4.643 -16.302 1.00 95.19 126 ILE A C 1
ATOM 1024 O O . ILE A 1 126 ? 11.477 4.201 -15.252 1.00 95.19 126 ILE A O 1
ATOM 1028 N N . MET A 1 127 ? 13.187 5.094 -16.421 1.00 94.50 127 MET A N 1
ATOM 1029 C CA . MET A 1 127 ? 14.131 5.146 -15.311 1.00 94.50 127 MET A CA 1
ATOM 1030 C C . MET A 1 127 ? 13.697 6.169 -14.250 1.00 94.50 127 MET A C 1
ATOM 1032 O O . MET A 1 127 ? 13.143 7.235 -14.547 1.00 94.50 127 MET A O 1
ATOM 1036 N N . ARG A 1 128 ? 13.928 5.831 -12.983 1.00 91.19 128 ARG A N 1
ATOM 1037 C CA . ARG A 1 128 ? 13.592 6.616 -11.793 1.00 91.19 128 ARG A CA 1
ATOM 1038 C C . ARG A 1 128 ? 14.783 6.611 -10.837 1.00 91.19 128 ARG A C 1
ATOM 1040 O O . ARG A 1 128 ? 14.777 5.895 -9.845 1.00 91.19 128 ARG A O 1
ATOM 1047 N N . ASN A 1 129 ? 15.769 7.468 -11.099 1.00 85.19 129 ASN A N 1
ATOM 1048 C CA . ASN A 1 129 ? 17.025 7.538 -10.330 1.00 85.19 129 ASN A CA 1
ATOM 1049 C C . ASN A 1 129 ? 16.824 7.681 -8.812 1.00 85.19 129 ASN A C 1
ATOM 1051 O O . ASN A 1 129 ? 17.596 7.150 -8.027 1.00 85.19 129 ASN A O 1
ATOM 1055 N N . MET A 1 130 ? 15.758 8.358 -8.375 1.00 82.25 130 MET A N 1
ATOM 1056 C CA . MET A 1 130 ? 15.461 8.537 -6.946 1.00 82.25 130 MET A CA 1
ATOM 1057 C C . MET A 1 130 ? 14.956 7.264 -6.240 1.00 82.25 130 MET A C 1
ATOM 1059 O O . MET A 1 130 ? 14.695 7.299 -5.040 1.00 82.25 130 MET A O 1
ATOM 1063 N N . TRP A 1 131 ? 14.726 6.171 -6.971 1.00 83.19 131 TRP A N 1
ATOM 1064 C CA . TRP A 1 131 ? 14.214 4.912 -6.422 1.00 83.19 131 TRP A CA 1
ATOM 1065 C C . TRP A 1 131 ? 15.278 3.839 -6.268 1.00 83.19 131 TRP A C 1
ATOM 1067 O O . TRP A 1 131 ? 14.980 2.823 -5.651 1.00 83.19 131 TRP A O 1
ATOM 1077 N N . THR A 1 132 ? 16.483 4.069 -6.793 1.00 85.38 132 THR A N 1
ATOM 1078 C CA . THR A 1 132 ? 17.575 3.095 -6.872 1.00 85.38 132 THR A CA 1
ATOM 1079 C C . THR A 1 132 ? 17.763 2.338 -5.562 1.00 85.38 132 THR A C 1
ATOM 1081 O O . THR A 1 132 ? 18.354 2.849 -4.613 1.00 85.38 132 THR A O 1
ATOM 1084 N N . TYR A 1 133 ? 17.200 1.126 -5.527 1.00 84.00 133 TYR A N 1
ATOM 1085 C CA . TYR A 1 133 ? 17.305 0.140 -4.455 1.00 84.00 133 TYR A CA 1
ATOM 1086 C C . TYR A 1 133 ? 16.983 0.677 -3.050 1.00 84.00 133 TYR A C 1
ATOM 1088 O O . TYR A 1 133 ? 17.565 0.261 -2.039 1.00 84.00 133 TYR A O 1
ATOM 1096 N N . GLN A 1 134 ? 16.013 1.591 -2.978 1.00 90.31 134 GLN A N 1
ATOM 1097 C CA . GLN A 1 134 ? 15.408 2.018 -1.716 1.00 90.31 134 GLN A CA 1
ATOM 1098 C C . GLN A 1 134 ? 14.595 0.866 -1.109 1.00 90.31 134 GLN A C 1
ATOM 1100 O O . GLN A 1 134 ? 14.005 0.075 -1.844 1.00 90.31 134 GLN A O 1
ATOM 1105 N N . ASP A 1 135 ? 14.544 0.771 0.223 1.00 94.62 135 ASP A N 1
ATOM 1106 C CA . ASP A 1 135 ? 13.671 -0.198 0.900 1.00 94.62 135 ASP A CA 1
ATOM 1107 C C . ASP A 1 135 ? 12.211 0.245 0.731 1.00 94.62 135 ASP A C 1
ATOM 1109 O O . ASP A 1 135 ? 11.815 1.317 1.202 1.00 94.62 135 ASP A O 1
ATOM 1113 N N . TYR A 1 136 ? 11.412 -0.566 0.039 1.00 95.75 136 TYR A N 1
ATOM 1114 C CA . TYR A 1 136 ? 10.010 -0.291 -0.256 1.00 95.75 136 TYR A CA 1
ATOM 1115 C C . TYR A 1 136 ? 9.218 0.013 1.012 1.00 95.75 136 TYR A C 1
ATOM 1117 O O . TYR A 1 136 ? 8.405 0.937 1.018 1.00 95.75 136 TYR A O 1
ATOM 1125 N N . ARG A 1 137 ? 9.483 -0.715 2.100 1.00 94.50 137 ARG A N 1
ATOM 1126 C CA . ARG A 1 137 ? 8.736 -0.575 3.355 1.00 94.50 137 ARG A CA 1
ATOM 1127 C C . ARG A 1 137 ? 8.955 0.796 3.967 1.00 94.50 137 ARG A C 1
ATOM 1129 O O . ARG A 1 137 ? 8.017 1.371 4.480 1.00 94.50 137 ARG A O 1
ATOM 1136 N N . LEU A 1 138 ? 10.152 1.360 3.843 1.00 90.38 138 LEU A N 1
ATOM 1137 C CA . LEU A 1 138 ? 10.449 2.694 4.368 1.00 90.38 138 LEU A CA 1
ATOM 1138 C C . LEU A 1 138 ? 10.036 3.805 3.400 1.00 90.38 138 LEU A C 1
ATOM 1140 O O . LEU A 1 138 ? 9.566 4.862 3.814 1.00 90.38 138 LEU A O 1
ATOM 1144 N N . ARG A 1 139 ? 10.212 3.582 2.094 1.00 88.50 139 ARG A N 1
ATOM 1145 C CA . ARG A 1 139 ? 9.995 4.622 1.081 1.00 88.50 139 ARG A CA 1
ATOM 1146 C C . ARG A 1 139 ? 8.534 4.779 0.666 1.00 88.50 139 ARG A C 1
ATOM 1148 O O . ARG A 1 139 ? 8.121 5.899 0.349 1.00 88.50 139 ARG A O 1
ATOM 1155 N N . CYS A 1 140 ? 7.811 3.666 0.598 1.00 90.50 140 CYS A N 1
ATOM 1156 C CA . CYS A 1 140 ? 6.463 3.544 0.036 1.00 90.50 140 CYS A CA 1
ATOM 1157 C C . CYS A 1 140 ? 5.474 2.941 1.042 1.00 90.50 140 CYS A C 1
ATOM 1159 O O . CYS A 1 140 ? 4.297 3.290 1.020 1.00 90.50 140 CYS A O 1
ATOM 1161 N N . GLY A 1 141 ? 5.956 2.073 1.936 1.00 91.75 141 GLY A N 1
ATOM 1162 C CA . GLY A 1 141 ? 5.156 1.411 2.963 1.00 91.75 141 GLY A CA 1
ATOM 1163 C C . GLY A 1 141 ? 4.295 2.348 3.814 1.00 91.75 141 GLY A C 1
ATOM 1164 O O . GLY A 1 141 ? 3.130 2.002 3.989 1.00 91.75 141 GLY A O 1
ATOM 1165 N N . PRO A 1 142 ? 4.739 3.555 4.232 1.00 90.00 142 PRO A N 1
ATOM 1166 C CA . PRO A 1 142 ? 3.893 4.453 5.024 1.00 90.00 142 PRO A CA 1
ATOM 1167 C C . PRO A 1 142 ? 2.548 4.807 4.374 1.00 90.00 142 PRO A C 1
ATOM 1169 O O . PRO A 1 142 ? 1.625 5.201 5.074 1.00 90.00 142 PRO A O 1
ATOM 1172 N N . CYS A 1 143 ? 2.429 4.670 3.049 1.00 90.44 143 CYS A N 1
ATOM 1173 C CA . CYS A 1 143 ? 1.180 4.898 2.326 1.00 90.44 143 CYS A CA 1
ATOM 1174 C C . CYS A 1 143 ? 0.539 3.615 1.785 1.00 90.44 143 CYS A C 1
ATOM 1176 O O . CYS A 1 143 ? -0.606 3.657 1.357 1.00 90.44 143 CYS A O 1
ATOM 1178 N N . HIS A 1 144 ? 1.272 2.504 1.714 1.00 93.81 144 HIS A N 1
ATOM 1179 C CA . HIS A 1 144 ? 0.841 1.277 1.031 1.00 93.81 144 HIS A CA 1
ATOM 1180 C C . HIS A 1 144 ? 0.845 0.046 1.949 1.00 93.81 144 HIS A C 1
ATOM 1182 O O . HIS A 1 144 ? 0.959 -1.080 1.461 1.00 93.81 144 HIS A O 1
ATOM 1188 N N . THR A 1 145 ? 0.809 0.257 3.261 1.00 95.44 145 THR A N 1
ATOM 1189 C CA . THR A 1 145 ? 0.688 -0.799 4.268 1.00 95.44 145 THR A CA 1
ATOM 1190 C C . THR A 1 145 ? -0.128 -0.298 5.455 1.00 95.44 145 THR A C 1
ATOM 1192 O O . THR A 1 145 ? -0.270 0.911 5.657 1.00 95.44 145 THR A O 1
ATOM 1195 N N . VAL A 1 146 ? -0.607 -1.234 6.267 1.00 95.25 146 VAL A N 1
ATOM 1196 C CA . VAL A 1 146 ? -1.274 -0.993 7.550 1.00 95.25 146 VAL A CA 1
ATOM 1197 C C . VAL A 1 146 ? -0.335 -1.359 8.699 1.00 95.25 146 VAL A C 1
ATOM 1199 O O . VAL A 1 146 ? 0.321 -2.402 8.658 1.00 95.25 146 VAL A O 1
ATOM 1202 N N . GLY A 1 147 ? -0.274 -0.521 9.739 1.00 93.44 147 GLY A N 1
ATOM 1203 C CA . GLY A 1 147 ? 0.464 -0.837 10.968 1.00 93.44 147 GLY A CA 1
ATOM 1204 C C . GLY A 1 147 ? 1.982 -0.964 10.783 1.00 93.44 147 GLY A C 1
ATOM 1205 O O . GLY A 1 147 ? 2.626 -1.748 11.476 1.00 93.44 147 GLY A O 1
ATOM 1206 N N . LEU A 1 148 ? 2.573 -0.241 9.823 1.00 93.25 148 LEU A N 1
ATOM 1207 C CA . LEU A 1 148 ? 4.017 -0.284 9.591 1.00 93.25 148 LEU A CA 1
ATOM 1208 C C . LEU A 1 148 ? 4.792 0.284 10.781 1.00 93.25 148 LEU A C 1
ATOM 1210 O O . LEU A 1 148 ? 4.724 1.475 11.080 1.00 93.25 148 LEU A O 1
ATOM 1214 N N . ASN A 1 149 ? 5.650 -0.545 11.362 1.00 91.44 149 ASN A N 1
ATOM 1215 C CA . ASN A 1 149 ? 6.696 -0.107 12.267 1.00 91.44 149 ASN A CA 1
ATOM 1216 C C . ASN A 1 149 ? 7.969 0.210 11.454 1.00 91.44 149 ASN A C 1
ATOM 1218 O O . ASN A 1 149 ? 8.590 -0.710 10.918 1.00 91.44 149 ASN A O 1
ATOM 1222 N N . PRO A 1 150 ? 8.414 1.477 11.355 1.00 87.12 150 PRO A N 1
ATOM 1223 C CA . PRO A 1 150 ? 9.566 1.842 10.527 1.00 87.12 150 PRO A CA 1
ATOM 1224 C C . PRO A 1 150 ? 10.905 1.330 11.079 1.00 87.12 150 PRO A C 1
ATOM 1226 O O . PRO A 1 150 ? 11.861 1.197 10.317 1.00 87.12 150 PRO A O 1
ATOM 1229 N N . LYS A 1 151 ? 10.989 1.007 12.378 1.00 88.75 151 LYS A N 1
ATOM 1230 C CA . LYS A 1 151 ? 12.208 0.460 12.996 1.00 88.75 151 LYS A CA 1
ATOM 1231 C C . LYS A 1 151 ? 12.384 -1.015 12.647 1.00 88.75 151 LYS A C 1
ATOM 1233 O O . LYS A 1 151 ? 13.454 -1.424 12.211 1.00 88.75 151 LYS A O 1
ATOM 1238 N N . THR A 1 152 ? 11.325 -1.810 12.805 1.00 92.50 152 THR A N 1
ATOM 1239 C CA . THR A 1 152 ? 11.366 -3.265 12.557 1.00 92.50 152 THR A CA 1
ATOM 1240 C C . THR A 1 152 ? 11.000 -3.640 11.122 1.00 92.50 152 THR A C 1
ATOM 1242 O O . THR A 1 152 ? 11.257 -4.762 10.691 1.00 92.50 152 THR A O 1
ATOM 1245 N N . LYS A 1 153 ? 10.404 -2.706 10.370 1.00 92.81 153 LYS A N 1
ATOM 1246 C CA . LYS A 1 153 ? 9.867 -2.886 9.011 1.00 92.81 153 LYS A CA 1
ATOM 1247 C C . LYS A 1 153 ? 8.776 -3.958 8.921 1.00 92.81 153 LYS A C 1
ATOM 1249 O O . LYS A 1 153 ? 8.511 -4.479 7.837 1.00 92.81 153 LYS A O 1
ATOM 1254 N N . ARG A 1 154 ? 8.160 -4.299 10.053 1.00 94.00 154 ARG A N 1
ATOM 1255 C CA . ARG A 1 154 ? 6.981 -5.165 10.123 1.00 94.00 154 ARG A CA 1
ATOM 1256 C C . ARG A 1 154 ? 5.732 -4.323 9.892 1.00 94.00 154 ARG A C 1
ATOM 1258 O O . ARG A 1 154 ? 5.700 -3.162 10.283 1.00 94.00 154 ARG A O 1
ATOM 1265 N N . PHE A 1 155 ? 4.732 -4.913 9.262 1.00 95.44 155 PHE A N 1
ATOM 1266 C CA . PHE A 1 155 ? 3.415 -4.329 9.024 1.00 95.44 155 PHE A CA 1
ATOM 1267 C C . PHE A 1 155 ? 2.377 -5.457 9.108 1.00 95.44 155 PHE A C 1
ATOM 1269 O O . PHE A 1 155 ? 2.754 -6.629 9.046 1.00 95.44 155 PHE A O 1
ATOM 1276 N N . ILE A 1 156 ? 1.102 -5.109 9.268 1.00 96.38 156 ILE A N 1
ATOM 1277 C CA . ILE A 1 156 ? 0.006 -6.080 9.409 1.00 96.38 156 ILE A CA 1
ATOM 1278 C C . ILE A 1 156 ? -0.563 -6.488 8.055 1.00 96.38 156 ILE A C 1
ATOM 1280 O O . ILE A 1 156 ? -0.789 -7.665 7.798 1.00 96.38 156 ILE A O 1
ATOM 1284 N N . GLU A 1 157 ? -0.753 -5.519 7.166 1.00 96.12 157 GLU A N 1
ATOM 1285 C CA . GLU A 1 157 ? -1.415 -5.735 5.884 1.00 96.12 157 GLU A CA 1
ATOM 1286 C C . GLU A 1 157 ? -0.725 -4.913 4.784 1.00 96.12 157 GLU A C 1
ATOM 1288 O O . GLU A 1 157 ? -0.309 -3.771 5.007 1.00 96.12 157 GLU A O 1
ATOM 1293 N N . ILE A 1 158 ? -0.555 -5.506 3.595 1.00 96.12 158 ILE A N 1
ATOM 1294 C CA . ILE A 1 158 ? -0.144 -4.776 2.387 1.00 96.12 158 ILE A CA 1
ATOM 1295 C C . ILE A 1 158 ? -1.363 -4.040 1.822 1.00 96.12 158 ILE A C 1
ATOM 1297 O O . ILE A 1 158 ? -2.458 -4.577 1.884 1.00 96.12 158 ILE A O 1
ATOM 1301 N N . ASN A 1 159 ? -1.162 -2.896 1.166 1.00 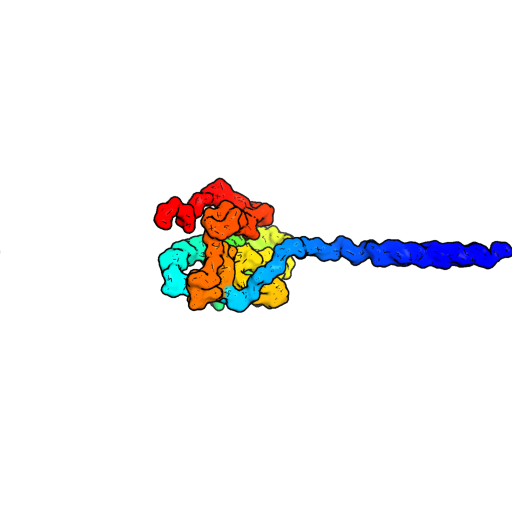95.88 159 ASN A N 1
ATOM 1302 C CA . ASN A 1 159 ? -2.199 -1.973 0.685 1.00 95.88 159 ASN A CA 1
ATOM 1303 C C . ASN A 1 159 ? -2.746 -1.029 1.764 1.00 95.88 159 ASN A C 1
ATOM 1305 O O . ASN A 1 159 ? -2.200 -0.912 2.859 1.00 95.88 159 ASN A O 1
ATOM 1309 N N . VAL A 1 160 ? -3.747 -0.240 1.374 1.00 94.38 160 VAL A N 1
ATOM 1310 C CA . VAL A 1 160 ? -4.446 0.724 2.223 1.00 94.38 160 VAL A CA 1
ATOM 1311 C C . VAL A 1 160 ? -5.686 0.024 2.771 1.00 94.38 160 VAL A C 1
ATOM 1313 O O . VAL A 1 160 ? -6.696 -0.072 2.069 1.00 94.38 160 VAL A O 1
ATOM 1316 N N . GLY A 1 161 ? -5.576 -0.488 3.994 1.00 94.94 161 GLY A N 1
ATOM 1317 C CA . GLY A 1 161 ? -6.643 -1.202 4.696 1.00 94.94 161 GLY A CA 1
ATOM 1318 C C . GLY A 1 161 ? -7.548 -0.297 5.529 1.00 94.94 161 GLY A C 1
ATOM 1319 O O . GLY A 1 161 ? -7.344 0.920 5.603 1.00 94.94 161 GLY A O 1
ATOM 1320 N N . CYS A 1 162 ? -8.535 -0.901 6.191 1.00 95.69 162 CYS A N 1
ATOM 1321 C CA . CYS A 1 162 ? -9.501 -0.223 7.064 1.00 95.69 162 CYS A CA 1
ATOM 1322 C C . CYS A 1 162 ? -8.795 0.689 8.079 1.00 95.69 162 CYS A C 1
ATOM 1324 O O . CYS A 1 162 ? -9.077 1.886 8.195 1.00 95.69 162 CYS A O 1
ATOM 1326 N N . GLU A 1 163 ? -7.804 0.134 8.770 1.00 95.00 163 GLU A N 1
ATOM 1327 C CA . GLU A 1 163 ? -7.103 0.791 9.872 1.00 95.00 163 GLU A CA 1
ATOM 1328 C C . GLU A 1 163 ? -6.156 1.913 9.403 1.00 95.00 163 GLU A C 1
ATOM 1330 O O . GLU A 1 163 ? -5.742 2.743 10.210 1.00 95.00 163 GLU A O 1
ATOM 1335 N N . THR A 1 164 ? -5.861 2.027 8.097 1.00 92.75 164 THR A N 1
ATOM 1336 C CA . THR A 1 164 ? -5.135 3.191 7.549 1.00 92.75 164 THR A CA 1
ATOM 1337 C C . THR A 1 164 ? -5.946 4.481 7.699 1.00 92.75 164 THR A C 1
ATOM 1339 O O . THR A 1 164 ? -5.378 5.558 7.898 1.00 92.75 164 THR A O 1
ATOM 1342 N N . CYS A 1 165 ? -7.274 4.388 7.602 1.00 91.12 165 CYS A N 1
ATOM 1343 C CA . CYS A 1 165 ? -8.181 5.525 7.741 1.00 91.12 165 CYS A CA 1
ATOM 1344 C C . CYS A 1 165 ? -8.807 5.597 9.134 1.00 91.12 165 CYS A C 1
ATOM 1346 O O . CYS A 1 165 ? -8.932 6.690 9.685 1.00 91.12 165 CYS A O 1
ATOM 1348 N N . HIS A 1 166 ? -9.181 4.445 9.691 1.00 92.50 166 HIS A N 1
ATOM 1349 C CA . HIS A 1 166 ? -9.937 4.361 10.938 1.00 92.50 166 HIS A CA 1
ATOM 1350 C C . HIS A 1 166 ? -9.057 4.324 12.198 1.00 92.50 166 HIS A C 1
ATOM 1352 O O . HIS A 1 166 ? -9.528 4.662 13.286 1.00 92.50 166 HIS A O 1
ATOM 1358 N N . GLY A 1 167 ? -7.765 4.011 12.049 1.00 91.62 167 GLY A N 1
ATOM 1359 C CA . GLY A 1 167 ? -6.845 3.778 13.162 1.00 91.62 167 GLY A CA 1
ATOM 1360 C C . GLY A 1 167 ? -6.842 2.317 13.635 1.00 91.62 167 GLY A C 1
ATOM 1361 O O . GLY A 1 167 ? -7.544 1.491 13.052 1.00 91.62 167 GLY A O 1
ATOM 1362 N N . PRO A 1 168 ? -6.034 1.990 14.661 1.00 93.38 168 PRO A N 1
ATOM 1363 C CA . PRO A 1 168 ? -5.879 0.629 15.179 1.00 93.38 168 PRO A CA 1
ATOM 1364 C C . PRO A 1 168 ? -7.188 0.078 15.763 1.00 93.38 168 PRO A C 1
ATOM 1366 O O . PRO A 1 168 ? -7.817 0.714 16.612 1.00 93.38 168 PRO A O 1
ATOM 1369 N N . GLY A 1 169 ? -7.592 -1.106 15.306 1.00 94.12 169 GLY A N 1
ATOM 1370 C CA . GLY A 1 169 ? -8.906 -1.693 15.548 1.00 94.12 169 GLY A CA 1
ATOM 1371 C C . GLY A 1 169 ? -8.989 -2.712 16.673 1.00 94.12 169 GLY A C 1
ATOM 1372 O O . GLY A 1 169 ? -10.107 -3.095 17.003 1.00 94.12 169 GLY A O 1
ATOM 1373 N N . ARG A 1 170 ? -7.881 -3.143 17.300 1.00 93.75 170 ARG A N 1
ATOM 1374 C CA . ARG A 1 170 ? -7.924 -4.228 18.303 1.00 93.75 170 ARG A CA 1
ATOM 1375 C C . ARG A 1 170 ? -8.942 -3.975 19.409 1.00 93.75 170 ARG A C 1
ATOM 1377 O O . ARG A 1 170 ? -9.840 -4.785 19.603 1.00 93.75 170 ARG A O 1
ATOM 1384 N N . LYS A 1 171 ? -8.836 -2.831 20.089 1.00 92.75 171 LYS A N 1
ATOM 1385 C CA . LYS A 1 171 ? -9.735 -2.486 21.203 1.00 92.75 171 LYS A CA 1
ATOM 1386 C C . LYS A 1 171 ? -11.194 -2.418 20.759 1.00 92.75 171 LYS A C 1
ATOM 1388 O O . LYS A 1 171 ? -12.071 -2.841 21.495 1.00 92.75 171 LYS A O 1
ATOM 1393 N N . HIS A 1 172 ? -11.435 -1.907 19.552 1.00 93.44 172 HIS A N 1
ATOM 1394 C CA . HIS A 1 172 ? -12.772 -1.837 18.970 1.00 93.44 172 HIS A CA 1
ATOM 1395 C C . HIS A 1 172 ? -13.344 -3.226 18.668 1.00 93.44 172 HIS A C 1
ATOM 1397 O O . HIS A 1 172 ? -14.511 -3.477 18.943 1.00 93.44 172 HIS A O 1
ATOM 1403 N N . ALA A 1 173 ? -12.531 -4.134 18.130 1.00 93.00 173 ALA A N 1
ATOM 1404 C CA . ALA A 1 173 ? -12.961 -5.495 17.832 1.00 93.00 173 ALA A CA 1
ATOM 1405 C C . ALA A 1 173 ? -13.174 -6.343 19.095 1.00 93.00 173 ALA A C 1
ATOM 1407 O O . ALA A 1 173 ? -14.057 -7.193 19.110 1.00 93.00 173 ALA A O 1
ATOM 1408 N N . GLU A 1 174 ? -12.384 -6.114 20.147 1.00 92.44 174 GLU A N 1
ATOM 1409 C CA . GLU A 1 174 ? -12.553 -6.777 21.446 1.00 92.44 174 GLU A CA 1
ATOM 1410 C C . GLU A 1 174 ? -13.780 -6.247 22.197 1.00 92.44 174 GLU A C 1
ATOM 1412 O O . GLU A 1 174 ? -14.524 -7.023 22.795 1.00 92.44 174 GLU A O 1
ATOM 1417 N N . ASN A 1 175 ? -14.004 -4.930 22.161 1.00 89.12 175 ASN A N 1
ATOM 1418 C CA . ASN A 1 175 ? -15.184 -4.294 22.730 1.00 89.12 175 ASN A CA 1
ATOM 1419 C C . ASN A 1 175 ? -15.525 -2.993 21.982 1.00 89.12 175 ASN A C 1
ATOM 1421 O O . ASN A 1 175 ? -14.886 -1.949 22.163 1.00 89.12 175 ASN A O 1
ATOM 1425 N N . SER A 1 176 ? -16.599 -3.036 21.190 1.00 82.31 176 SER A N 1
ATOM 1426 C CA . SER A 1 176 ? -17.027 -1.913 20.352 1.00 82.31 176 SER A CA 1
ATOM 1427 C C . SER A 1 176 ? -17.427 -0.664 21.141 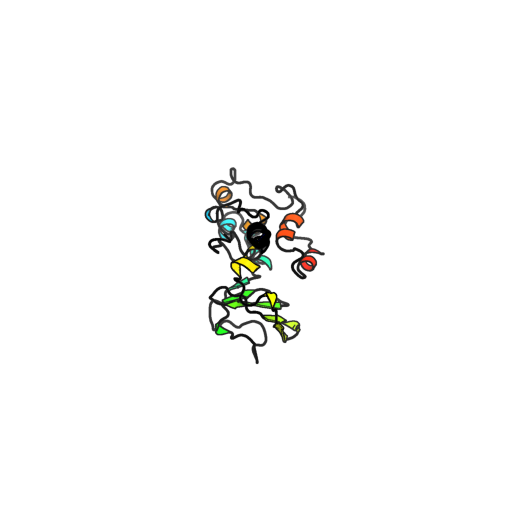1.00 82.31 176 SER A C 1
ATOM 1429 O O . SER A 1 176 ? -17.355 0.432 20.592 1.00 82.31 176 SER A O 1
ATOM 1431 N N . GLU A 1 177 ? -17.805 -0.798 22.416 1.00 74.69 177 GLU A N 1
ATOM 1432 C CA . GLU A 1 177 ? -18.157 0.331 23.292 1.00 74.69 177 GLU A CA 1
ATOM 1433 C C . GLU A 1 177 ? -16.923 1.031 23.889 1.00 74.69 177 GLU A C 1
ATOM 1435 O O . GLU A 1 177 ? -16.998 2.190 24.295 1.00 74.69 177 GLU A O 1
ATOM 1440 N N . GLN A 1 178 ? -15.771 0.351 23.928 1.00 65.19 178 GLN A N 1
ATOM 1441 C CA . GLN A 1 178 ? -14.523 0.870 24.507 1.00 65.19 178 GLN A CA 1
ATOM 1442 C C . GLN A 1 178 ? -13.548 1.418 23.453 1.00 65.19 178 GLN A C 1
ATOM 1444 O O . GLN A 1 178 ? -12.649 2.196 23.783 1.00 65.19 178 GLN A O 1
ATOM 1449 N N . GLY A 1 179 ? -13.704 1.026 22.185 1.00 64.62 179 GLY A N 1
ATOM 1450 C CA . GLY A 1 179 ? -12.838 1.436 21.082 1.00 64.62 179 GLY A CA 1
ATOM 1451 C C . GLY A 1 179 ? -13.562 2.300 20.056 1.00 64.62 179 GLY A C 1
ATOM 1452 O O . GLY A 1 179 ? -14.077 1.783 19.068 1.00 64.62 179 GLY A O 1
ATOM 1453 N N . ASN A 1 180 ? -13.546 3.623 20.233 1.00 74.06 180 ASN A N 1
ATOM 1454 C CA . ASN A 1 180 ? -14.025 4.537 19.195 1.00 74.06 180 ASN A CA 1
ATOM 1455 C C . ASN A 1 180 ? -12.996 4.629 18.063 1.00 74.06 180 ASN A C 1
ATOM 1457 O O . ASN A 1 180 ? -12.035 5.400 18.134 1.00 74.06 180 ASN A O 1
ATOM 1461 N N . LEU A 1 181 ? -13.210 3.847 17.003 1.00 86.44 181 LEU A N 1
ATOM 1462 C CA . LEU A 1 181 ? -12.504 4.046 15.743 1.00 86.44 181 LEU A CA 1
ATOM 1463 C C . LEU A 1 181 ? -12.883 5.397 15.134 1.00 86.44 181 LEU A C 1
ATOM 1465 O O . LEU A 1 181 ? -14.032 5.848 15.183 1.00 86.44 181 LEU A O 1
ATOM 1469 N N . LYS A 1 182 ? -11.895 6.057 14.533 1.00 87.31 182 LYS A N 1
ATOM 1470 C CA . LYS A 1 182 ? -12.106 7.339 13.863 1.00 87.31 182 LYS A CA 1
ATOM 1471 C C . LYS A 1 182 ? -12.886 7.093 12.583 1.00 87.31 182 LYS A C 1
ATOM 1473 O O . LYS A 1 182 ? -12.555 6.197 11.820 1.00 87.31 182 LYS A O 1
ATOM 1478 N N . VAL A 1 183 ? -13.890 7.907 12.304 1.00 88.56 183 VAL A N 1
ATOM 1479 C CA . VAL A 1 183 ? -14.599 7.927 11.026 1.00 88.56 183 VAL A CA 1
ATOM 1480 C C . VAL A 1 183 ? -14.213 9.232 10.337 1.00 88.56 183 VAL A C 1
ATOM 1482 O O . VAL A 1 183 ? -14.636 10.296 10.805 1.00 88.56 183 VAL A O 1
ATOM 1485 N N . PRO A 1 184 ? -13.385 9.179 9.276 1.00 86.62 184 PRO A N 1
ATOM 1486 C CA . PRO A 1 184 ? -12.880 10.378 8.622 1.00 86.62 184 PRO A CA 1
ATOM 1487 C C . PRO A 1 184 ? -13.987 11.342 8.197 1.00 86.62 184 PRO A C 1
ATOM 1489 O O . PRO A 1 184 ? -14.895 10.965 7.459 1.00 86.62 184 PRO A O 1
ATOM 1492 N N . GLY A 1 185 ? -13.918 12.602 8.624 1.00 82.56 185 GLY A N 1
ATOM 1493 C CA . GLY A 1 185 ? -14.960 13.583 8.309 1.00 82.56 185 GLY A CA 1
ATOM 1494 C C . GLY A 1 185 ? -16.153 13.593 9.263 1.00 82.56 185 GLY A C 1
ATOM 1495 O O . GLY A 1 185 ? -17.021 14.448 9.101 1.00 82.56 185 GLY A O 1
ATOM 1496 N N . LYS A 1 186 ? -16.230 12.660 10.222 1.00 84.69 186 LYS A N 1
ATOM 1497 C CA . LYS A 1 186 ? -17.338 12.564 11.188 1.00 84.69 186 LYS A CA 1
ATOM 1498 C C . LYS A 1 186 ? -16.865 12.660 12.635 1.00 84.69 186 LYS A C 1
ATOM 1500 O O . LYS A 1 186 ? -17.364 13.502 13.370 1.00 84.69 186 LYS A O 1
ATOM 1505 N N . THR A 1 187 ? -15.919 11.814 13.047 1.00 84.81 187 THR A N 1
ATOM 1506 C CA . THR A 1 187 ? -15.494 11.707 14.460 1.00 84.81 187 THR A CA 1
ATOM 1507 C C . THR A 1 187 ? -14.030 12.077 14.690 1.00 84.81 187 THR A C 1
ATOM 1509 O O . THR A 1 187 ? -13.564 12.063 15.825 1.00 84.81 187 THR A O 1
ATOM 1512 N N . ASP A 1 188 ? -13.292 12.436 13.636 1.00 80.88 188 ASP A N 1
ATOM 1513 C CA . ASP A 1 188 ? -11.862 12.754 13.701 1.00 80.88 188 ASP A CA 1
ATOM 1514 C C . ASP A 1 188 ? -11.552 14.258 13.790 1.00 80.88 188 ASP A C 1
ATOM 1516 O O . ASP A 1 188 ? -10.383 14.630 13.778 1.00 80.88 188 ASP A O 1
ATOM 1520 N N . GLY A 1 189 ? -12.571 15.122 13.886 1.00 83.88 189 GLY A N 1
ATOM 1521 C CA . GLY A 1 189 ? -12.402 16.575 14.029 1.00 83.88 189 GLY A CA 1
ATOM 1522 C C . GLY A 1 189 ? -11.868 17.283 12.777 1.00 83.88 189 GLY A C 1
ATOM 1523 O O . GLY A 1 189 ? -11.536 18.469 12.825 1.00 83.88 189 GLY A O 1
ATOM 1524 N N . HIS A 1 190 ? -11.792 16.582 11.645 1.00 84.69 190 HIS A N 1
ATOM 1525 C CA . HIS A 1 190 ? -11.293 17.108 10.381 1.00 84.69 190 HIS A CA 1
ATOM 1526 C C . HIS A 1 190 ? -12.289 16.842 9.254 1.00 84.69 190 HIS A C 1
ATOM 1528 O O . HIS A 1 190 ? -13.210 16.050 9.391 1.00 84.69 190 HIS A O 1
ATOM 1534 N N . ASN A 1 191 ? -12.110 17.492 8.100 1.00 84.25 191 ASN A N 1
ATOM 1535 C CA . ASN A 1 191 ? -12.811 17.048 6.896 1.00 84.25 191 ASN A CA 1
ATOM 1536 C C . ASN A 1 191 ? -12.166 15.758 6.358 1.00 84.25 191 ASN A C 1
ATOM 1538 O O . ASN A 1 191 ? -10.971 15.528 6.540 1.00 84.25 191 ASN A O 1
ATOM 1542 N N . VAL A 1 192 ? -12.930 14.961 5.608 1.00 80.56 192 VAL A N 1
ATOM 1543 C CA . VAL A 1 192 ? -12.468 13.674 5.053 1.00 80.56 192 VAL A CA 1
ATOM 1544 C C . VAL A 1 192 ? -11.165 13.776 4.240 1.00 80.56 192 VAL A C 1
ATOM 1546 O O . VAL A 1 192 ? -10.357 12.847 4.241 1.00 80.56 192 VAL A O 1
ATOM 1549 N N . LEU A 1 193 ? -10.902 14.915 3.580 1.00 81.31 193 LEU A N 1
ATOM 1550 C CA . LEU A 1 193 ? -9.691 15.098 2.774 1.00 81.31 193 LEU A CA 1
ATOM 1551 C C . LEU A 1 193 ? -8.424 15.145 3.626 1.00 81.31 193 LEU A C 1
ATOM 1553 O O . LEU A 1 193 ? -7.356 14.835 3.098 1.00 81.31 193 LEU A O 1
ATOM 1557 N N . PHE A 1 194 ? -8.514 15.522 4.903 1.00 83.06 194 PHE A N 1
ATOM 1558 C CA . PHE A 1 194 ? -7.376 15.495 5.820 1.00 83.06 194 PHE A CA 1
ATOM 1559 C C . PHE A 1 194 ? -6.760 14.093 5.878 1.00 83.06 194 PHE A C 1
ATOM 1561 O O . PHE A 1 194 ? -5.564 13.927 5.635 1.00 83.06 194 PHE A O 1
ATOM 1568 N N . THR A 1 195 ? -7.598 13.074 6.067 1.00 86.12 195 THR A N 1
ATOM 1569 C CA . THR A 1 195 ? -7.171 11.672 6.096 1.00 86.12 195 THR A CA 1
ATOM 1570 C C . THR A 1 195 ? -6.589 11.230 4.753 1.00 86.12 195 THR A C 1
ATOM 1572 O O . THR A 1 195 ? -5.522 10.619 4.716 1.00 86.12 195 THR A O 1
ATOM 1575 N N . CYS A 1 196 ? -7.211 11.601 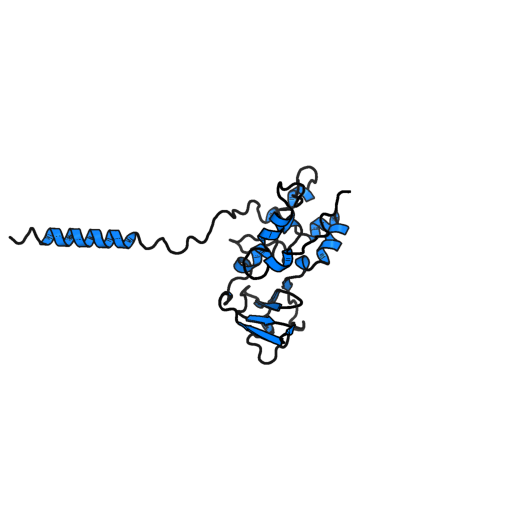3.630 1.00 84.31 196 CYS A N 1
ATOM 1576 C CA . CYS A 1 196 ? -6.720 11.230 2.297 1.00 84.31 196 CYS A CA 1
ATOM 1577 C C . CYS A 1 196 ? -5.352 11.856 1.959 1.00 84.31 196 CYS A C 1
ATOM 1579 O O . CYS A 1 196 ? -4.501 11.218 1.329 1.00 84.31 196 CYS A O 1
ATOM 1581 N N . ARG A 1 197 ? -5.119 13.109 2.371 1.00 84.00 197 ARG A N 1
ATOM 1582 C CA . ARG A 1 197 ? -3.890 13.870 2.071 1.00 84.00 197 ARG A CA 1
ATOM 1583 C C . ARG A 1 197 ? -2.646 13.332 2.771 1.00 84.00 197 ARG A C 1
ATOM 1585 O O . ARG A 1 197 ? -1.549 13.676 2.350 1.00 84.00 197 ARG A O 1
ATOM 1592 N N . ARG A 1 198 ? -2.793 12.445 3.762 1.00 84.06 198 ARG A N 1
ATOM 1593 C CA . ARG A 1 198 ? -1.667 11.721 4.380 1.00 84.06 198 ARG A CA 1
ATOM 1594 C C . ARG A 1 198 ? -0.853 10.915 3.365 1.00 84.06 198 ARG A C 1
ATOM 1596 O O . ARG A 1 198 ? 0.347 10.749 3.541 1.00 84.06 198 ARG A O 1
ATOM 1603 N N . CYS A 1 199 ? -1.510 10.427 2.311 1.00 85.56 199 CYS A N 1
ATOM 1604 C CA . CYS A 1 199 ? -0.876 9.663 1.234 1.00 85.56 199 CYS A CA 1
ATOM 1605 C C . CYS A 1 199 ? -0.934 10.397 -0.110 1.00 85.56 199 CYS A C 1
ATOM 1607 O O . CYS A 1 199 ? 0.005 10.337 -0.902 1.00 85.56 199 CYS A O 1
ATOM 1609 N N . HIS A 1 200 ? -2.030 11.111 -0.376 1.00 82.75 200 HIS A N 1
ATOM 1610 C CA . HIS A 1 200 ? -2.202 11.920 -1.582 1.00 82.75 200 HIS A CA 1
ATOM 1611 C C . HIS A 1 200 ? -1.625 13.326 -1.403 1.00 82.75 200 HIS A C 1
ATOM 1613 O O . HIS A 1 200 ? -2.316 14.328 -1.593 1.00 82.75 200 HIS A O 1
ATOM 1619 N N . ASP A 1 201 ? -0.353 13.375 -1.026 1.00 71.06 201 ASP A N 1
ATOM 1620 C CA . ASP A 1 201 ? 0.402 14.606 -0.850 1.00 71.06 201 ASP A CA 1
ATOM 1621 C C . ASP A 1 201 ? 1.045 15.072 -2.174 1.00 71.06 201 ASP A C 1
ATOM 1623 O O . ASP A 1 201 ? 0.816 14.533 -3.269 1.00 71.06 201 ASP A O 1
ATOM 1627 N N . GLU A 1 202 ? 1.863 16.117 -2.085 1.00 61.00 202 GLU A N 1
ATOM 1628 C CA . GLU A 1 202 ? 2.583 16.684 -3.225 1.00 61.00 202 GLU A CA 1
ATOM 1629 C C . GLU A 1 202 ? 3.777 15.826 -3.692 1.00 61.00 202 GLU A C 1
ATOM 1631 O O . GLU A 1 202 ? 4.495 16.216 -4.619 1.00 61.00 202 GLU A O 1
ATOM 1636 N N . ARG A 1 203 ? 4.004 14.621 -3.135 1.00 55.81 203 ARG A N 1
ATOM 1637 C CA . ARG A 1 203 ? 5.005 13.671 -3.652 1.00 55.81 203 ARG A CA 1
ATOM 1638 C C . ARG A 1 203 ? 4.508 13.072 -4.973 1.00 55.81 203 ARG A C 1
ATOM 1640 O O . ARG A 1 203 ? 4.004 11.950 -5.068 1.00 55.81 203 ARG A O 1
ATOM 1647 N N . GLY A 1 204 ? 4.705 13.826 -6.053 1.00 56.84 204 GLY A N 1
ATOM 1648 C CA . GLY A 1 204 ? 4.376 13.444 -7.426 1.00 56.84 204 GLY A CA 1
ATOM 1649 C C . GLY A 1 204 ? 3.018 13.969 -7.902 1.00 56.84 204 GLY A C 1
ATOM 1650 O O . GLY A 1 204 ? 2.586 15.054 -7.545 1.00 56.84 204 GLY A O 1
ATOM 1651 N N . LYS A 1 205 ? 2.343 13.213 -8.781 1.00 51.53 205 LYS A N 1
ATOM 1652 C CA . LYS A 1 205 ? 1.040 13.599 -9.369 1.00 51.53 205 LYS A CA 1
ATOM 1653 C C . LYS A 1 205 ? -0.168 13.046 -8.588 1.00 51.53 205 LYS A C 1
ATOM 1655 O O . LYS A 1 205 ? -1.258 12.986 -9.155 1.00 51.53 205 LYS A O 1
ATOM 1660 N N . HIS A 1 206 ? 0.004 12.643 -7.326 1.00 52.94 206 HIS A N 1
ATOM 1661 C CA . HIS A 1 206 ? -1.059 12.037 -6.508 1.00 52.94 206 HIS A CA 1
ATOM 1662 C C . HIS A 1 206 ? -2.174 13.022 -6.128 1.00 52.94 206 HIS A C 1
ATOM 1664 O O . HIS A 1 206 ? -3.325 12.601 -6.027 1.00 52.94 206 HIS A O 1
ATOM 1670 N N . ALA A 1 207 ? -1.886 14.329 -6.085 1.00 51.12 207 ALA A N 1
ATOM 1671 C CA . ALA A 1 207 ? -2.888 15.386 -5.918 1.00 51.12 207 ALA A CA 1
ATOM 1672 C C . ALA A 1 207 ? -3.998 15.372 -6.996 1.00 51.12 207 ALA A C 1
ATOM 1674 O O . ALA A 1 207 ? -5.132 15.770 -6.733 1.00 51.12 207 ALA A O 1
ATOM 1675 N N . ARG A 1 208 ? -3.722 14.866 -8.213 1.00 53.38 208 ARG A N 1
ATOM 1676 C CA . ARG A 1 208 ? -4.736 14.784 -9.285 1.00 53.38 208 ARG A CA 1
ATOM 1677 C C . ARG A 1 208 ? -5.811 13.733 -9.016 1.00 53.38 208 ARG A C 1
ATOM 1679 O O . ARG A 1 208 ? -6.921 13.907 -9.504 1.00 53.38 208 ARG A O 1
ATOM 1686 N N . ALA A 1 209 ? -5.498 12.680 -8.256 1.00 54.75 209 ALA A N 1
ATOM 1687 C CA . ALA A 1 209 ? -6.470 11.647 -7.892 1.00 54.75 209 ALA A CA 1
ATOM 1688 C C . ALA A 1 209 ? -7.574 12.199 -6.971 1.00 54.75 209 ALA A C 1
ATOM 1690 O O . ALA A 1 209 ? -8.699 11.717 -7.014 1.00 54.75 209 ALA A O 1
ATOM 1691 N N . MET A 1 210 ? -7.266 13.253 -6.204 1.00 59.81 210 MET A N 1
ATOM 1692 C CA . MET A 1 210 ? -8.196 13.884 -5.264 1.00 59.81 210 MET A CA 1
ATOM 1693 C C . MET A 1 210 ? -8.982 15.059 -5.861 1.00 59.81 210 MET A C 1
ATOM 1695 O O . MET A 1 210 ? -9.985 15.462 -5.283 1.00 59.81 210 MET A O 1
ATOM 1699 N N . LYS A 1 211 ? -8.568 15.606 -7.018 1.00 52.84 211 LYS A N 1
ATOM 1700 C CA . LYS A 1 211 ? -9.158 16.827 -7.612 1.00 52.84 211 LYS A CA 1
ATOM 1701 C C . LYS A 1 211 ? -10.663 16.702 -7.911 1.00 52.84 211 LYS A C 1
ATOM 1703 O O . LYS A 1 211 ? -11.356 17.711 -7.944 1.00 52.84 211 LYS A O 1
ATOM 1708 N N . HIS A 1 212 ? -11.154 15.480 -8.115 1.00 53.16 212 HIS A N 1
ATOM 1709 C CA . HIS A 1 212 ? -12.560 15.179 -8.409 1.00 53.16 212 HIS A CA 1
ATOM 1710 C C . HIS A 1 212 ? -13.121 14.067 -7.507 1.00 53.16 212 HIS A C 1
ATOM 1712 O O . HIS A 1 212 ? -14.056 13.370 -7.897 1.00 53.16 212 HIS A O 1
ATOM 1718 N N . PHE A 1 213 ? -12.522 13.836 -6.332 1.00 55.78 213 PHE A N 1
ATOM 1719 C CA . PHE A 1 213 ? -12.974 12.768 -5.444 1.00 55.78 213 PHE A CA 1
ATOM 1720 C C . PHE A 1 213 ? -14.305 13.138 -4.774 1.00 55.78 213 PHE A C 1
ATOM 1722 O O . PHE A 1 213 ? -14.327 13.861 -3.783 1.00 55.78 213 PHE A O 1
ATOM 1729 N N . ASN A 1 214 ? -15.400 12.592 -5.306 1.00 51.88 214 ASN A N 1
ATOM 1730 C CA . ASN A 1 214 ? -16.683 12.450 -4.620 1.00 51.88 214 ASN A CA 1
ATOM 1731 C C . ASN A 1 214 ? -16.759 11.011 -4.092 1.00 51.88 214 ASN A C 1
ATOM 1733 O O . ASN A 1 214 ? -17.215 10.105 -4.786 1.00 51.88 214 ASN A O 1
ATOM 1737 N N . GLY A 1 215 ? -16.181 10.771 -2.916 1.00 50.97 215 GLY A N 1
ATOM 1738 C CA . GLY A 1 215 ? -16.059 9.427 -2.357 1.00 50.97 215 GLY A CA 1
ATOM 1739 C C . GLY A 1 215 ? -17.407 8.819 -1.949 1.00 50.97 215 GLY A C 1
ATOM 1740 O O . GLY A 1 215 ? -18.167 9.490 -1.257 1.00 50.97 215 GLY A O 1
ATOM 1741 N N . PRO A 1 216 ? -17.685 7.541 -2.275 1.00 48.47 216 PRO A N 1
ATOM 1742 C CA . PRO A 1 216 ? -18.927 6.857 -1.890 1.00 48.47 216 PRO A CA 1
ATOM 1743 C C . PRO A 1 216 ? -18.994 6.514 -0.392 1.00 48.47 216 PRO A C 1
ATOM 1745 O O . PRO A 1 216 ? -20.055 6.203 0.131 1.00 48.47 216 PRO A O 1
ATOM 1748 N N . PHE A 1 217 ? -17.861 6.565 0.312 1.00 49.06 217 PHE A N 1
ATOM 1749 C CA . PHE A 1 217 ? -17.728 6.012 1.661 1.00 49.06 217 PHE A CA 1
ATOM 1750 C C . PHE A 1 217 ? -18.372 6.854 2.766 1.00 49.06 217 PHE A C 1
ATOM 1752 O O . PHE A 1 217 ? -18.515 6.375 3.885 1.00 49.06 217 PHE A O 1
ATOM 1759 N N . HIS A 1 218 ? -18.755 8.095 2.459 1.00 46.81 218 HIS A N 1
ATOM 1760 C CA . HIS A 1 218 ? -19.415 9.005 3.394 1.00 46.81 218 HIS A CA 1
ATOM 1761 C C . HIS A 1 218 ? -20.517 9.778 2.655 1.00 46.81 218 HIS A C 1
ATOM 1763 O O . HIS A 1 218 ? -20.507 11.007 2.597 1.00 46.81 218 HIS A O 1
ATOM 1769 N N . GLY A 1 219 ? -21.450 9.037 2.044 1.00 37.19 219 GLY A N 1
ATOM 1770 C CA . GLY A 1 219 ? -22.736 9.587 1.613 1.00 37.19 219 GLY A CA 1
ATOM 1771 C C . GLY A 1 219 ? -23.468 10.266 2.778 1.00 37.19 219 GLY A C 1
ATOM 1772 O O . GLY A 1 219 ? -23.190 9.983 3.948 1.00 37.19 219 GLY A O 1
ATOM 1773 N N . LYS A 1 220 ? -24.357 11.213 2.448 1.00 35.84 220 LYS A N 1
ATOM 1774 C CA . LYS A 1 220 ? -25.210 11.920 3.417 1.00 35.84 220 LYS A CA 1
ATOM 1775 C C . LYS A 1 220 ? -25.915 10.899 4.317 1.00 35.84 220 LYS A C 1
ATOM 1777 O O . LYS A 1 220 ? -26.291 9.846 3.823 1.00 35.84 220 LYS A O 1
ATOM 1782 N N . GLY A 1 221 ? -26.005 11.228 5.605 1.00 39.72 221 GLY A N 1
ATOM 1783 C CA . GLY A 1 221 ? -26.414 10.328 6.679 1.00 39.72 221 GLY A CA 1
ATOM 1784 C C . GLY A 1 221 ? -27.593 9.413 6.356 1.00 39.72 221 GLY A C 1
ATOM 1785 O O . GLY A 1 221 ? -28.587 9.849 5.783 1.00 39.72 221 GLY A O 1
ATOM 1786 N N . GLU A 1 222 ? -27.433 8.172 6.796 1.00 30.91 222 GLU A N 1
ATOM 1787 C CA . GLU A 1 222 ? -28.484 7.393 7.441 1.00 30.91 222 GLU A CA 1
ATOM 1788 C C . GLU A 1 222 ? -28.135 7.351 8.932 1.00 30.91 222 GLU A C 1
ATOM 1790 O O . GLU A 1 222 ? -26.913 7.260 9.232 1.00 30.91 222 GLU A O 1
#

Sequence (222 aa):
MTQGIKNIAYFATILFVLFFLKASSFATQVRDVGITAEASIEDYIGSEACAVCHQGKYDDWSGKHMSHFVRYRRDISESLPGNWHNSPIKGDDVFLIVGGRNKVAFVDKNWKVFPYLYHLRKQKWIMRNMWTYQDYRLRCGPCHTVGLNPKTKRFIEINVGCETCHGPGRKHAENSEQGNLKVPGKTDGHNVLFTCRRCHDERGKHARAMKHFNGPFHGKGE